Protein AF-A0A7S1A486-F1 (afdb_monomer_lite)

Foldseek 3Di:
DDDDDPDPDDWDQLQPPDDDDDPDDPDDPDPDDDDDDDDDDDDDPDPPPDDPVVQWAAQLPVVDVCPVVQWWWFFLVCLVVADPPGDAQVVDDPVRTDGGTNQEAETEIEADPPDLARSCRPCPVSVVVNVVQVVVCVVPVGPDTYTYGYPGNTAGHADRDPPDDGDDPSSVVSRVVVVVSVVVSSNRHHRD

Structure (mmCIF, N/CA/C/O backbone):
data_AF-A0A7S1A486-F1
#
_entry.id   AF-A0A7S1A486-F1
#
loop_
_atom_site.group_PDB
_atom_site.id
_atom_site.type_symbol
_atom_site.label_atom_id
_atom_site.label_alt_id
_atom_site.label_comp_id
_atom_site.label_asym_id
_atom_site.label_entity_id
_atom_site.label_seq_id
_atom_site.pdbx_PDB_ins_code
_atom_site.Cartn_x
_atom_site.Cartn_y
_atom_site.Cartn_z
_atom_site.occupancy
_atom_site.B_iso_or_equiv
_atom_site.auth_seq_id
_atom_site.auth_comp_id
_atom_site.auth_asym_id
_atom_site.auth_atom_id
_atom_site.pdbx_PDB_model_num
ATOM 1 N N . MET A 1 1 ? 23.528 -29.711 -11.096 1.00 39.75 1 MET A N 1
ATOM 2 C CA . MET A 1 1 ? 22.242 -29.412 -10.432 1.00 39.75 1 MET A CA 1
ATOM 3 C C . MET A 1 1 ? 22.546 -28.640 -9.157 1.00 39.75 1 MET A C 1
ATOM 5 O O . MET A 1 1 ? 23.130 -29.251 -8.270 1.00 39.75 1 MET A O 1
ATOM 9 N N . PRO A 1 2 ? 22.279 -27.326 -9.055 1.00 39.12 2 PRO A N 1
ATOM 10 C CA . PRO A 1 2 ? 22.471 -26.622 -7.796 1.00 39.12 2 PRO A CA 1
ATOM 11 C C . PRO A 1 2 ? 21.228 -26.781 -6.912 1.00 39.12 2 PRO A C 1
ATOM 13 O O . PRO A 1 2 ? 20.093 -26.764 -7.389 1.00 39.12 2 PRO A O 1
ATOM 16 N N . GLN A 1 3 ? 21.478 -27.008 -5.626 1.00 36.56 3 GLN A N 1
ATOM 17 C CA . GLN A 1 3 ? 20.487 -27.243 -4.582 1.00 36.56 3 GLN A CA 1
ATOM 18 C C . GLN A 1 3 ? 19.640 -25.986 -4.327 1.00 36.56 3 GLN A C 1
ATOM 20 O O . GLN A 1 3 ? 20.165 -24.874 -4.284 1.00 36.56 3 GLN A O 1
ATOM 25 N N . ARG A 1 4 ? 18.325 -26.172 -4.144 1.00 34.78 4 ARG A N 1
ATOM 26 C CA . ARG A 1 4 ? 17.390 -25.123 -3.713 1.00 34.78 4 ARG A CA 1
ATOM 27 C C . ARG A 1 4 ? 17.717 -24.714 -2.278 1.00 34.78 4 ARG A C 1
ATOM 29 O O . ARG A 1 4 ? 17.522 -25.502 -1.356 1.00 34.78 4 ARG A O 1
ATOM 36 N N . ALA A 1 5 ? 18.177 -23.482 -2.094 1.00 33.38 5 ALA A N 1
ATOM 37 C CA . ALA A 1 5 ? 18.205 -22.849 -0.787 1.00 33.38 5 ALA A CA 1
ATOM 38 C C . ALA A 1 5 ? 16.777 -22.393 -0.446 1.00 33.38 5 ALA A C 1
ATOM 40 O O . ALA A 1 5 ? 16.261 -21.450 -1.040 1.00 33.38 5 ALA A O 1
ATOM 41 N N . HIS A 1 6 ? 16.122 -23.092 0.479 1.00 40.19 6 HIS A N 1
ATOM 42 C CA . HIS A 1 6 ? 14.891 -22.614 1.104 1.00 40.19 6 HIS A CA 1
ATOM 43 C C . HIS A 1 6 ? 15.248 -21.512 2.108 1.00 40.19 6 HIS A C 1
ATOM 45 O O . HIS A 1 6 ? 15.473 -21.788 3.283 1.00 40.19 6 HIS A O 1
ATOM 51 N N . PHE A 1 7 ? 15.307 -20.266 1.643 1.00 33.97 7 PHE A N 1
ATOM 52 C CA . PHE A 1 7 ? 15.267 -19.102 2.524 1.00 33.97 7 PHE A CA 1
ATOM 53 C C . PHE A 1 7 ? 13.798 -18.740 2.756 1.00 33.97 7 PHE A C 1
ATOM 55 O O . PHE A 1 7 ? 13.162 -18.125 1.908 1.00 33.97 7 PHE A O 1
ATOM 62 N N . ARG A 1 8 ? 13.236 -19.178 3.888 1.00 37.75 8 ARG A N 1
ATOM 63 C CA . ARG A 1 8 ? 12.000 -18.599 4.428 1.00 37.75 8 ARG A CA 1
ATOM 64 C C . ARG A 1 8 ? 12.407 -17.404 5.284 1.00 37.75 8 ARG A C 1
ATOM 66 O O . ARG A 1 8 ? 12.727 -17.580 6.456 1.00 37.75 8 ARG A O 1
ATOM 73 N N . GLU A 1 9 ? 12.478 -16.220 4.686 1.00 37.19 9 GLU A N 1
ATOM 74 C CA . GLU A 1 9 ? 12.561 -14.982 5.465 1.00 37.19 9 GLU A CA 1
ATOM 75 C C . GLU A 1 9 ? 11.180 -14.647 6.062 1.00 37.19 9 GLU A C 1
ATOM 77 O O . GLU A 1 9 ? 10.157 -14.981 5.458 1.00 37.19 9 GLU A O 1
ATOM 82 N N . PRO A 1 10 ? 11.115 -14.036 7.258 1.00 36.91 10 PRO A N 1
ATOM 83 C CA . PRO A 1 10 ? 9.852 -13.658 7.880 1.00 36.91 10 PRO A CA 1
ATOM 84 C C . PRO A 1 10 ? 9.155 -12.541 7.092 1.00 36.91 10 PRO A C 1
ATOM 86 O O . PRO A 1 10 ? 9.730 -11.481 6.844 1.00 36.91 10 PRO A O 1
ATOM 89 N N . VAL A 1 11 ? 7.886 -12.767 6.746 1.00 40.69 11 VAL A N 1
ATOM 90 C CA . VAL A 1 11 ? 6.945 -11.693 6.414 1.00 40.69 11 VAL A CA 1
ATOM 91 C C . VAL A 1 11 ? 6.711 -10.912 7.703 1.00 40.69 11 VAL A C 1
ATOM 93 O O . VAL A 1 11 ? 6.085 -11.416 8.637 1.00 40.69 11 VAL A O 1
ATOM 96 N N . TRP A 1 12 ? 7.241 -9.694 7.781 1.00 43.19 12 TRP A N 1
ATOM 97 C CA . TRP A 1 12 ? 6.945 -8.799 8.891 1.00 43.19 12 TRP A CA 1
ATOM 98 C C . TRP A 1 12 ? 5.637 -8.086 8.569 1.00 43.19 12 TRP A C 1
ATOM 100 O O . TRP A 1 12 ? 5.607 -7.062 7.881 1.00 43.19 12 TRP A O 1
ATOM 110 N N . ILE A 1 13 ? 4.539 -8.618 9.099 1.00 52.59 13 ILE A N 1
ATOM 111 C CA . ILE A 1 13 ? 3.450 -7.730 9.484 1.00 52.59 13 ILE A CA 1
ATOM 112 C C . ILE A 1 13 ? 4.018 -6.923 10.635 1.00 52.59 13 ILE A C 1
ATOM 114 O O . ILE A 1 13 ? 4.357 -7.473 11.686 1.00 52.59 13 ILE A O 1
ATOM 118 N N . VAL A 1 14 ? 4.242 -5.635 10.392 1.00 45.38 14 VAL A N 1
ATOM 119 C CA . VAL A 1 14 ? 4.696 -4.761 11.463 1.00 45.38 14 VAL A CA 1
ATOM 120 C C . VAL A 1 14 ? 3.517 -4.630 12.411 1.00 45.38 14 VAL A C 1
ATOM 122 O O . VAL A 1 14 ? 2.567 -3.907 12.141 1.00 45.38 14 VAL A O 1
ATOM 125 N N . ILE A 1 15 ? 3.589 -5.383 13.502 1.00 35.53 15 ILE A N 1
ATOM 126 C CA . ILE A 1 15 ? 2.795 -5.185 14.703 1.00 35.53 15 ILE A CA 1
ATOM 127 C C . ILE A 1 15 ? 3.559 -4.111 15.477 1.00 35.53 15 ILE A C 1
ATOM 129 O O . ILE A 1 15 ? 4.616 -4.425 16.039 1.00 35.53 15 ILE A O 1
ATOM 133 N N . PRO A 1 16 ? 3.135 -2.834 15.485 1.00 32.75 16 PRO A N 1
ATOM 134 C CA . PRO A 1 16 ? 3.759 -1.867 16.366 1.00 32.75 16 PRO A CA 1
ATOM 135 C C . PRO A 1 16 ? 3.560 -2.343 17.810 1.00 32.75 16 PRO A C 1
ATOM 137 O O . PRO A 1 16 ? 2.474 -2.290 18.380 1.00 32.75 16 PRO A O 1
ATOM 140 N N . SER A 1 17 ? 4.638 -2.854 18.402 1.00 27.33 17 SER A N 1
ATOM 141 C CA . SER A 1 17 ? 4.720 -3.159 19.823 1.00 27.33 17 SER A CA 1
ATOM 142 C C . SER A 1 17 ? 4.632 -1.852 20.603 1.00 27.33 17 SER A C 1
ATOM 144 O O . SER A 1 17 ? 5.651 -1.192 20.790 1.00 27.33 17 SER A O 1
ATOM 146 N N . CYS A 1 18 ? 3.438 -1.493 21.078 1.00 27.97 18 CYS A N 1
ATOM 147 C CA . CYS A 1 18 ? 3.275 -0.795 22.355 1.00 27.97 18 CYS A CA 1
ATOM 148 C C . CYS A 1 18 ? 1.808 -0.746 22.802 1.00 27.97 18 CYS A C 1
ATOM 150 O O . CYS A 1 18 ? 1.138 0.273 22.681 1.00 27.97 18 CYS A O 1
ATOM 152 N N . ALA A 1 19 ? 1.326 -1.835 23.395 1.00 34.62 19 ALA A N 1
ATOM 153 C CA . ALA A 1 19 ? 0.282 -1.770 24.413 1.00 34.62 19 ALA A CA 1
ATOM 154 C C . ALA A 1 19 ? 0.289 -3.070 25.217 1.00 34.62 19 ALA A C 1
ATOM 156 O O . ALA A 1 19 ? -0.409 -4.011 24.872 1.00 34.62 19 ALA A O 1
ATOM 157 N N . MET A 1 20 ? 1.093 -3.129 26.280 1.00 33.06 20 MET A N 1
ATOM 158 C CA . MET A 1 20 ? 0.680 -3.746 27.546 1.00 33.06 20 MET A CA 1
ATOM 159 C C . MET A 1 20 ? 1.753 -3.515 28.613 1.00 33.06 20 MET A C 1
ATOM 161 O O . MET A 1 20 ? 2.832 -4.097 28.564 1.00 33.06 20 MET A O 1
ATOM 165 N N . GLY A 1 21 ? 1.421 -2.675 29.599 1.00 33.09 21 GLY A N 1
ATOM 166 C CA . GLY A 1 21 ? 2.125 -2.635 30.882 1.00 33.09 21 GLY A CA 1
ATOM 167 C C . GLY A 1 21 ? 2.881 -1.349 31.210 1.00 33.09 21 GLY A C 1
ATOM 168 O O . GLY A 1 21 ? 4.054 -1.416 31.555 1.00 33.09 21 GLY A O 1
ATOM 169 N N . CYS A 1 22 ? 2.223 -0.188 31.197 1.00 27.39 22 CYS A N 1
ATOM 170 C CA . CYS A 1 22 ? 2.668 0.917 32.051 1.00 27.39 22 CYS A CA 1
ATOM 171 C C . CYS A 1 22 ? 1.467 1.544 32.765 1.00 27.39 22 CYS A C 1
ATOM 173 O O . CYS A 1 22 ? 0.854 2.497 32.297 1.00 27.39 22 CYS A O 1
ATOM 175 N N . THR A 1 23 ? 1.117 0.976 33.917 1.00 35.25 23 THR A N 1
ATOM 176 C CA . THR A 1 23 ? 0.090 1.484 34.839 1.00 35.25 23 THR A CA 1
ATOM 177 C C . THR A 1 23 ? 0.658 2.569 35.768 1.00 35.25 23 THR A C 1
ATOM 179 O O . THR A 1 23 ? 0.330 2.612 36.950 1.00 35.25 23 THR A O 1
ATOM 182 N N . LEU A 1 24 ? 1.550 3.429 35.261 1.00 37.62 24 LEU A N 1
ATOM 183 C CA . LEU A 1 24 ? 2.204 4.497 36.025 1.00 37.62 24 LEU A CA 1
ATOM 184 C C . LEU A 1 24 ? 2.468 5.732 35.146 1.00 37.62 24 LEU A C 1
ATOM 186 O O . LEU A 1 24 ? 3.607 6.046 34.827 1.00 37.62 24 LEU A O 1
ATOM 190 N N . CYS A 1 25 ? 1.414 6.443 34.752 1.00 27.47 25 CYS A N 1
ATOM 191 C CA . CYS A 1 25 ? 1.382 7.912 34.770 1.00 27.47 25 CYS A CA 1
ATOM 192 C C . CYS A 1 25 ? -0.038 8.381 34.434 1.00 27.47 25 CYS A C 1
ATOM 194 O O . CYS A 1 25 ? -0.504 8.308 33.302 1.00 27.47 25 CYS A O 1
ATOM 196 N N . GLY A 1 26 ? -0.759 8.847 35.451 1.00 37.09 26 GLY A N 1
ATOM 197 C CA . GLY A 1 26 ? -1.877 9.747 35.224 1.00 37.09 26 GLY A CA 1
ATOM 198 C C . GLY A 1 26 ? -1.303 11.127 34.947 1.00 37.09 26 GLY A C 1
ATOM 199 O O . GLY A 1 26 ? -0.992 11.842 35.892 1.00 37.09 26 GLY A O 1
ATOM 200 N N . THR A 1 27 ? -1.133 11.480 33.678 1.00 33.19 27 THR A N 1
ATOM 201 C CA . THR A 1 27 ? -0.874 12.861 33.264 1.00 33.19 27 THR A CA 1
ATOM 202 C C . THR A 1 27 ? -1.515 13.101 31.908 1.00 33.19 27 THR A C 1
ATOM 204 O O . THR A 1 27 ? -1.192 12.435 30.928 1.00 33.19 27 THR A O 1
ATOM 207 N N . GLU A 1 28 ? -2.442 14.055 31.869 1.00 33.22 28 GLU A N 1
ATOM 208 C CA . GLU A 1 28 ? -2.919 14.687 30.644 1.00 33.22 28 GLU A CA 1
ATOM 209 C C . GLU A 1 28 ? -1.711 15.295 29.921 1.00 33.22 28 GLU A C 1
ATOM 211 O O . GLU A 1 28 ? -0.956 16.075 30.502 1.00 33.22 28 GLU A O 1
ATOM 216 N N . HIS A 1 29 ? -1.478 14.907 28.668 1.00 31.89 29 HIS A N 1
ATOM 217 C CA . HIS A 1 29 ? -0.436 15.529 27.856 1.00 31.89 29 HIS A CA 1
ATOM 218 C C . HIS A 1 29 ? -0.990 16.824 27.258 1.00 31.89 29 HIS A C 1
ATOM 220 O O . HIS A 1 29 ? -1.408 16.863 26.101 1.00 31.89 29 HIS A O 1
ATOM 226 N N . ASP A 1 30 ? -0.975 17.889 28.058 1.00 29.30 30 ASP A N 1
ATOM 227 C CA . ASP A 1 30 ? -0.901 19.241 27.521 1.00 29.30 30 ASP A CA 1
ATOM 228 C C . ASP A 1 30 ? 0.461 19.399 26.838 1.00 29.30 30 ASP A C 1
ATOM 230 O O . ASP A 1 30 ? 1.523 19.191 27.432 1.00 29.30 30 ASP A O 1
ATOM 234 N N . LEU A 1 31 ? 0.433 19.742 25.553 1.00 30.91 31 LEU A N 1
ATOM 235 C CA . LEU A 1 31 ? 1.629 20.020 24.774 1.00 30.91 31 LEU A CA 1
ATOM 236 C C . LEU A 1 31 ? 2.190 21.374 25.230 1.00 30.91 31 LEU A C 1
ATOM 238 O O . LEU A 1 31 ? 1.835 22.427 24.701 1.00 30.91 31 LEU A O 1
ATOM 242 N N . VAL A 1 32 ? 3.038 21.354 26.257 1.00 28.70 32 VAL A N 1
ATOM 243 C CA . VAL A 1 32 ? 3.750 22.543 26.731 1.00 28.70 32 VAL A CA 1
ATOM 244 C C . VAL A 1 32 ? 4.912 22.813 25.779 1.00 28.70 32 VAL A C 1
ATOM 246 O O . VAL A 1 32 ? 5.946 22.148 25.822 1.00 28.70 32 VAL A O 1
ATOM 249 N N . VAL A 1 33 ? 4.742 23.805 24.907 1.00 35.12 33 VAL A N 1
ATOM 250 C CA . VAL A 1 33 ? 5.866 24.421 24.197 1.00 35.12 33 VAL A CA 1
ATOM 251 C C . VAL A 1 33 ? 6.639 25.245 25.222 1.00 35.12 33 VAL A C 1
ATOM 253 O O . VAL A 1 33 ? 6.148 26.264 25.707 1.00 35.12 33 VAL A O 1
ATOM 256 N N . VAL A 1 34 ? 7.828 24.774 25.593 1.00 27.42 34 VAL A N 1
ATOM 257 C CA . VAL A 1 34 ? 8.756 25.529 26.437 1.00 27.42 34 VAL A CA 1
ATOM 258 C C . VAL A 1 34 ? 9.614 26.381 25.511 1.00 27.42 34 VAL A C 1
ATOM 260 O O . VAL A 1 34 ? 10.492 25.852 24.834 1.00 27.42 34 VAL A O 1
ATOM 263 N N . ASP A 1 35 ? 9.348 27.685 25.473 1.00 32.09 35 ASP A N 1
ATOM 264 C CA . ASP A 1 35 ? 10.253 28.655 24.856 1.00 32.09 35 ASP A CA 1
ATOM 265 C C . ASP A 1 35 ? 11.151 29.287 25.930 1.00 32.09 35 ASP A C 1
ATOM 267 O O . ASP A 1 35 ? 10.712 29.620 27.035 1.00 32.09 35 ASP A O 1
ATOM 271 N N . VAL A 1 36 ? 12.436 29.402 25.605 1.00 36.06 36 VAL A N 1
ATOM 272 C CA . VAL A 1 36 ? 13.504 29.965 26.448 1.00 36.06 36 VAL A CA 1
ATOM 273 C C . VAL A 1 36 ? 13.387 31.506 26.428 1.00 36.06 36 VAL A C 1
ATOM 275 O O . VAL A 1 36 ? 12.979 32.073 25.417 1.00 36.06 36 VAL A O 1
ATOM 278 N N . PRO A 1 37 ? 13.656 32.218 27.541 1.00 36.69 37 PRO A N 1
ATOM 279 C CA . PRO A 1 37 ? 12.880 33.390 27.931 1.00 36.69 37 PRO A CA 1
ATOM 280 C C . PRO A 1 37 ? 13.299 34.671 27.211 1.00 36.69 37 PRO A C 1
ATOM 282 O O . PRO A 1 37 ? 14.470 35.048 27.187 1.00 36.69 37 PRO A O 1
ATOM 285 N N . GLY A 1 38 ? 12.298 35.403 26.732 1.00 37.66 38 GLY A N 1
ATOM 286 C CA . GLY A 1 38 ? 12.460 36.746 26.205 1.00 37.66 38 GLY A CA 1
ATOM 287 C C . GLY A 1 38 ? 11.111 37.396 25.945 1.00 37.66 38 GLY A C 1
ATOM 288 O O . GLY A 1 38 ? 10.574 37.289 24.852 1.00 37.66 38 GLY A O 1
ATOM 289 N N . ASP A 1 39 ? 10.640 38.129 26.949 1.00 38.06 39 ASP A N 1
ATOM 290 C CA . ASP A 1 39 ? 9.602 39.159 26.870 1.00 38.06 39 ASP A CA 1
ATOM 291 C C . ASP A 1 39 ? 8.149 38.753 27.205 1.00 38.06 39 ASP A C 1
ATOM 293 O O . ASP A 1 39 ? 7.593 37.741 26.785 1.00 38.06 39 ASP A O 1
ATOM 297 N N . THR A 1 40 ? 7.540 39.579 28.053 1.00 47.34 40 THR A N 1
ATOM 298 C CA . THR A 1 40 ? 6.363 39.260 28.871 1.00 47.34 40 THR A CA 1
ATOM 299 C C . THR A 1 40 ? 5.103 39.763 28.178 1.00 47.34 40 THR A C 1
ATOM 301 O O . THR A 1 40 ? 4.762 40.936 28.318 1.00 47.34 40 THR A O 1
ATOM 304 N N . LYS A 1 41 ? 4.373 38.909 27.447 1.00 42.12 41 LYS A N 1
ATOM 305 C CA . LYS A 1 41 ? 3.012 39.233 26.974 1.00 42.12 41 LYS A CA 1
ATOM 306 C C . LYS A 1 41 ? 2.088 38.021 27.062 1.00 42.12 41 LYS A C 1
ATOM 308 O O . LYS A 1 41 ? 2.377 36.967 26.518 1.00 42.12 41 LYS A O 1
ATOM 313 N N . HIS A 1 42 ? 0.972 38.214 27.767 1.00 39.22 42 HIS A N 1
ATOM 314 C CA . HIS A 1 42 ? -0.117 37.264 27.997 1.00 39.22 42 HIS A CA 1
ATOM 315 C C . HIS A 1 42 ? -0.428 36.366 26.788 1.00 39.22 42 HIS A C 1
ATOM 317 O O . HIS A 1 42 ? -0.964 36.825 25.777 1.00 39.22 42 HIS A O 1
ATOM 323 N N . THR A 1 43 ? -0.163 35.067 26.929 1.00 37.12 43 THR A N 1
ATOM 324 C CA . THR A 1 43 ? -0.492 34.061 25.917 1.00 37.12 43 THR A CA 1
ATOM 325 C C . THR A 1 43 ? -1.978 33.726 25.989 1.00 37.12 43 THR A C 1
ATOM 327 O O . THR A 1 43 ? -2.459 33.085 26.923 1.00 37.12 43 THR A O 1
ATOM 330 N N . ARG A 1 44 ? -2.731 34.167 24.981 1.00 40.62 44 ARG A N 1
ATOM 331 C CA . ARG A 1 44 ? -4.110 33.735 24.750 1.00 40.62 44 ARG A CA 1
ATOM 332 C C . ARG A 1 44 ? -4.075 32.304 24.211 1.00 40.62 44 ARG A C 1
ATOM 334 O O . ARG A 1 44 ? -3.736 32.097 23.046 1.00 40.62 44 ARG A O 1
ATOM 341 N N . VAL A 1 45 ? -4.435 31.331 25.050 1.00 43.59 45 VAL A N 1
ATOM 342 C CA . VAL A 1 45 ? -4.641 29.933 24.642 1.00 43.59 45 VAL A CA 1
ATOM 343 C C . VAL A 1 45 ? -5.757 29.910 23.602 1.00 43.59 45 VAL A C 1
ATOM 345 O O . VAL A 1 45 ? -6.939 30.059 23.910 1.00 43.59 45 VAL A O 1
ATOM 348 N N . SER A 1 46 ? -5.365 29.803 22.339 1.00 42.09 46 SER A N 1
ATOM 349 C CA . SER A 1 46 ? -6.294 29.707 21.224 1.00 42.09 46 SER A CA 1
ATOM 350 C C . SER A 1 46 ? -6.543 28.224 20.991 1.00 42.09 46 SER A C 1
ATOM 352 O O . SER A 1 46 ? -5.647 27.516 20.539 1.00 42.09 46 SER A O 1
ATOM 354 N N . ARG A 1 47 ? -7.742 27.739 21.340 1.00 41.78 47 ARG A N 1
ATOM 355 C CA . ARG A 1 47 ? -8.208 26.400 20.949 1.00 41.78 47 ARG A CA 1
ATOM 356 C C . ARG A 1 47 ? -8.090 26.297 19.429 1.00 41.78 47 ARG A C 1
ATOM 358 O O . ARG A 1 47 ? -8.830 26.971 18.714 1.00 41.78 47 ARG A O 1
ATOM 365 N N . ILE A 1 48 ? -7.166 25.471 18.948 1.00 46.62 48 ILE A N 1
ATOM 366 C CA . ILE A 1 48 ? -7.123 25.083 17.541 1.00 46.62 48 ILE A CA 1
ATOM 367 C C . ILE A 1 48 ? -8.358 24.214 17.318 1.00 46.62 48 ILE A C 1
ATOM 369 O O . ILE A 1 48 ? -8.421 23.065 17.748 1.00 46.62 48 ILE A O 1
ATOM 373 N N . VAL A 1 49 ? -9.383 24.801 16.707 1.00 41.06 49 VAL A N 1
ATOM 374 C CA . VAL A 1 49 ? -10.532 24.057 16.200 1.00 41.06 49 VAL A CA 1
ATOM 375 C C . VAL A 1 49 ? -10.028 23.316 14.965 1.00 41.06 49 VAL A C 1
ATOM 377 O O . VAL A 1 49 ? -9.923 23.905 13.890 1.00 41.06 49 VAL A O 1
ATOM 380 N N . LEU A 1 50 ? -9.638 22.049 15.137 1.00 45.19 50 LEU A N 1
ATOM 381 C CA . LEU A 1 50 ? -9.336 21.156 14.017 1.00 45.19 50 LEU A CA 1
ATOM 382 C C . LEU A 1 50 ? -10.577 21.116 13.119 1.00 45.19 50 LEU A C 1
ATOM 384 O O . LEU A 1 50 ? -11.698 20.935 13.603 1.00 45.19 50 LEU A O 1
ATOM 388 N N . SER A 1 51 ? -10.393 21.367 11.823 1.00 46.50 51 SER A N 1
ATOM 389 C CA . SER A 1 51 ? -11.512 21.391 10.882 1.00 46.50 51 SER A CA 1
ATOM 390 C C . SER A 1 51 ? -12.204 20.022 10.849 1.00 46.50 51 SER A C 1
ATOM 392 O O . SER A 1 51 ? -11.553 18.982 10.956 1.00 46.50 51 SER A O 1
ATOM 394 N N . SER A 1 52 ? -13.523 20.007 10.665 1.00 49.81 52 SER A N 1
ATOM 395 C CA . SER A 1 52 ? -14.369 18.802 10.673 1.00 49.81 52 SER A CA 1
ATOM 396 C C . SER A 1 52 ? -13.993 17.724 9.643 1.00 49.81 52 SER A C 1
ATOM 398 O O . SER A 1 52 ? -14.524 16.621 9.697 1.00 49.81 52 SER A O 1
ATOM 400 N N . GLN A 1 53 ? -13.087 18.005 8.701 1.00 49.34 53 GLN A N 1
ATOM 401 C CA . GLN A 1 53 ? -12.591 17.014 7.742 1.00 49.34 53 GLN A CA 1
ATOM 402 C C . GLN A 1 53 ? -11.473 16.126 8.310 1.00 49.34 53 GLN A C 1
ATOM 404 O O . GLN A 1 53 ? -11.312 14.993 7.857 1.00 49.34 53 GLN A O 1
ATOM 409 N N . GLU A 1 54 ? -10.724 16.588 9.315 1.00 53.88 54 GLU A N 1
ATOM 410 C CA . GLU A 1 54 ? -9.602 15.825 9.883 1.00 53.88 54 GLU A CA 1
ATOM 411 C C . GLU A 1 54 ? -10.051 14.681 10.800 1.00 53.88 54 GLU A C 1
ATOM 413 O O . GLU A 1 54 ? -9.308 13.723 11.004 1.00 53.88 54 GLU A O 1
ATOM 418 N N . THR A 1 55 ? -11.278 14.739 11.323 1.00 60.16 55 THR A N 1
ATOM 419 C CA . THR A 1 55 ? -11.823 13.725 12.239 1.00 60.16 55 THR A CA 1
ATOM 420 C C . THR A 1 55 ? -12.255 12.437 11.537 1.00 60.16 55 THR A C 1
ATOM 422 O O . THR A 1 55 ? -12.511 11.444 12.208 1.00 60.16 55 THR A O 1
ATOM 425 N N . HIS A 1 56 ? -12.336 12.430 10.202 1.00 86.56 56 HIS A N 1
ATOM 426 C CA . HIS A 1 56 ? -12.806 11.277 9.424 1.00 86.56 56 HIS A CA 1
ATOM 427 C C . HIS A 1 56 ? -11.691 10.494 8.721 1.00 86.56 56 HIS A C 1
ATOM 429 O O . HIS A 1 56 ? -11.972 9.463 8.111 1.00 86.56 56 HIS A O 1
ATOM 435 N N . GLN A 1 57 ? -10.443 10.964 8.781 1.00 92.50 57 GLN A N 1
ATOM 436 C CA . GLN A 1 57 ? -9.304 10.291 8.155 1.00 92.50 57 GLN A CA 1
ATOM 437 C C . GLN A 1 57 ? -8.566 9.398 9.148 1.00 92.50 57 GLN A C 1
ATOM 439 O O . GLN A 1 57 ? -8.374 9.768 10.308 1.00 92.50 57 GLN A O 1
ATOM 444 N N . HIS A 1 58 ? -8.083 8.259 8.659 1.00 94.69 58 HIS A N 1
ATOM 445 C CA . HIS A 1 58 ? -7.206 7.393 9.438 1.00 94.69 58 HIS A CA 1
ATOM 446 C C . HIS A 1 58 ? -5.887 8.114 9.797 1.00 94.69 58 HIS A C 1
ATOM 448 O O . HIS A 1 58 ? -5.372 8.867 8.956 1.00 94.69 58 HIS A O 1
ATOM 454 N N . PRO A 1 59 ? -5.284 7.875 10.982 1.00 94.62 59 PRO A N 1
ATOM 455 C CA . PRO A 1 59 ? -3.998 8.461 11.374 1.00 94.62 59 PRO A CA 1
ATOM 456 C C . PRO A 1 59 ? -2.896 8.354 10.311 1.00 94.62 59 PRO A C 1
ATOM 458 O O . PRO A 1 59 ? -2.189 9.330 10.063 1.00 94.62 59 PRO A O 1
ATOM 461 N N . VAL A 1 60 ? -2.808 7.215 9.614 1.00 94.44 60 VAL A N 1
ATOM 462 C CA . VAL A 1 60 ? -1.862 6.992 8.500 1.00 94.44 60 VAL A CA 1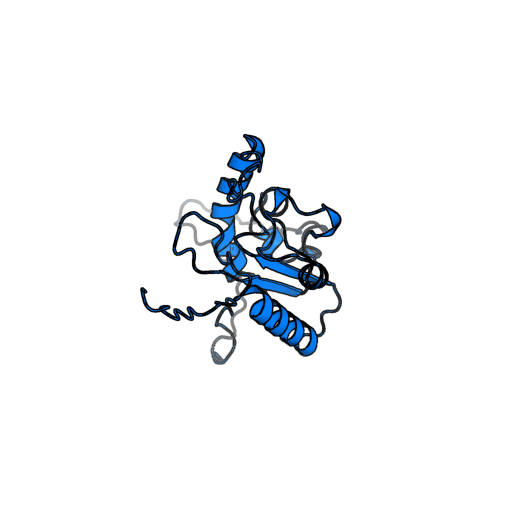
ATOM 463 C C . VAL A 1 60 ? -1.990 8.059 7.404 1.00 94.44 60 VAL A C 1
ATOM 465 O O . VAL A 1 60 ? -0.979 8.588 6.945 1.00 94.44 60 VAL A O 1
ATOM 468 N N . ALA A 1 61 ? -3.213 8.420 7.003 1.00 94.31 61 ALA A N 1
ATOM 469 C CA . ALA A 1 61 ? -3.429 9.418 5.954 1.00 94.31 61 ALA A CA 1
ATOM 470 C C . ALA A 1 61 ? -3.165 10.850 6.428 1.00 94.31 61 ALA A C 1
ATOM 472 O O . ALA A 1 61 ? -2.696 11.679 5.651 1.00 94.31 61 ALA A O 1
ATOM 473 N N . ARG A 1 62 ? -3.414 11.131 7.709 1.00 92.56 62 ARG A N 1
ATOM 474 C CA . ARG A 1 62 ? -3.156 12.444 8.323 1.00 92.56 62 ARG A CA 1
ATOM 475 C C . ARG A 1 62 ? -1.670 12.713 8.536 1.00 92.56 62 ARG A C 1
ATOM 477 O O . ARG A 1 62 ? -1.258 13.862 8.658 1.00 92.56 62 ARG A O 1
ATOM 484 N N . ALA A 1 63 ? -0.863 11.656 8.583 1.00 87.31 63 ALA A N 1
ATOM 485 C CA . ALA A 1 63 ? 0.554 11.738 8.893 1.00 87.31 63 ALA A CA 1
ATOM 486 C C . ALA A 1 63 ? 1.368 12.503 7.844 1.00 87.31 63 ALA A C 1
ATOM 488 O O . ALA A 1 63 ? 2.453 12.980 8.167 1.00 87.31 63 ALA A O 1
ATOM 489 N N . SER A 1 64 ? 0.902 12.606 6.599 1.00 88.88 64 SER A N 1
ATOM 490 C CA . SER A 1 64 ? 1.589 13.364 5.553 1.00 88.88 64 SER A CA 1
ATOM 491 C C . SER A 1 64 ? 0.589 13.986 4.578 1.00 88.88 64 SER A C 1
ATOM 493 O O . SER A 1 64 ? -0.292 13.277 4.091 1.00 88.88 64 SER A O 1
ATOM 495 N N . PRO A 1 65 ? 0.753 15.268 4.198 1.00 90.06 65 PRO A N 1
ATOM 496 C CA . PRO A 1 65 ? -0.114 15.900 3.204 1.00 90.06 65 PRO A CA 1
ATOM 497 C C . PRO A 1 65 ? -0.026 15.225 1.826 1.00 90.06 65 PRO A C 1
ATOM 499 O O . PRO A 1 65 ? -0.980 15.279 1.054 1.00 90.06 65 PRO A O 1
ATOM 502 N N . THR A 1 66 ? 1.089 14.554 1.519 1.00 92.44 66 THR A N 1
ATOM 503 C CA . THR A 1 66 ? 1.302 13.841 0.249 1.00 92.44 66 THR A CA 1
ATOM 504 C C . THR A 1 66 ? 0.913 12.364 0.316 1.00 92.44 66 THR A C 1
ATOM 506 O O . THR A 1 66 ? 1.113 11.634 -0.655 1.00 92.44 66 THR A O 1
ATOM 509 N N . PHE A 1 67 ? 0.351 11.885 1.434 1.00 94.19 67 PHE A N 1
ATOM 510 C CA . PHE A 1 67 ? 0.061 10.461 1.610 1.00 94.19 67 PHE A CA 1
ATOM 511 C C . PHE A 1 67 ? -0.884 9.933 0.523 1.00 94.19 67 PHE A C 1
ATOM 513 O O . PHE A 1 67 ? -0.520 9.039 -0.232 1.00 94.19 67 PHE A O 1
ATOM 520 N N . ASN A 1 68 ? -2.068 10.537 0.376 1.00 92.25 68 ASN A N 1
ATOM 521 C CA . ASN A 1 68 ? -3.098 10.052 -0.554 1.00 92.25 68 ASN A CA 1
ATOM 522 C C . ASN A 1 68 ? -2.692 10.172 -2.037 1.00 92.25 68 ASN A C 1
ATOM 524 O O . ASN A 1 68 ? -3.230 9.471 -2.906 1.00 92.25 68 ASN A O 1
ATOM 528 N N . THR A 1 69 ? -1.747 11.061 -2.355 1.00 92.44 69 THR A N 1
ATOM 529 C CA . THR A 1 69 ? -1.207 11.198 -3.712 1.00 92.44 69 THR A CA 1
ATOM 530 C C . THR A 1 69 ? -0.128 10.160 -3.994 1.00 92.44 69 THR A C 1
ATOM 532 O O . THR A 1 69 ? -0.084 9.647 -5.111 1.00 92.44 69 THR A O 1
ATOM 535 N N . SER A 1 70 ? 0.675 9.806 -2.989 1.00 94.44 70 SER A N 1
ATOM 536 C CA . SER A 1 70 ? 1.923 9.051 -3.165 1.00 94.44 70 SER A CA 1
ATOM 537 C C . SER A 1 70 ? 1.825 7.575 -2.801 1.00 94.44 70 SER A C 1
ATOM 539 O O . SER A 1 70 ? 2.489 6.745 -3.412 1.00 94.44 70 SER A O 1
ATOM 541 N N . VAL A 1 71 ? 0.988 7.248 -1.820 1.00 96.62 71 VAL A N 1
ATOM 542 C CA . VAL A 1 71 ? 0.771 5.897 -1.308 1.00 96.62 71 VAL A CA 1
ATOM 543 C C . VAL A 1 71 ? -0.654 5.465 -1.634 1.00 96.62 71 VAL A C 1
ATOM 545 O O . VAL A 1 71 ? -1.604 6.237 -1.492 1.00 96.62 71 VAL A O 1
ATOM 548 N N . LYS A 1 72 ? -0.811 4.221 -2.086 1.00 97.50 72 LYS A N 1
ATOM 549 C CA . LYS A 1 72 ? -2.110 3.623 -2.402 1.00 97.50 72 LYS A CA 1
ATOM 550 C C . LYS A 1 72 ? -2.366 2.428 -1.500 1.00 97.50 72 LYS A C 1
ATOM 552 O O . LYS A 1 72 ? -1.694 1.410 -1.619 1.00 97.50 72 LYS A O 1
ATOM 557 N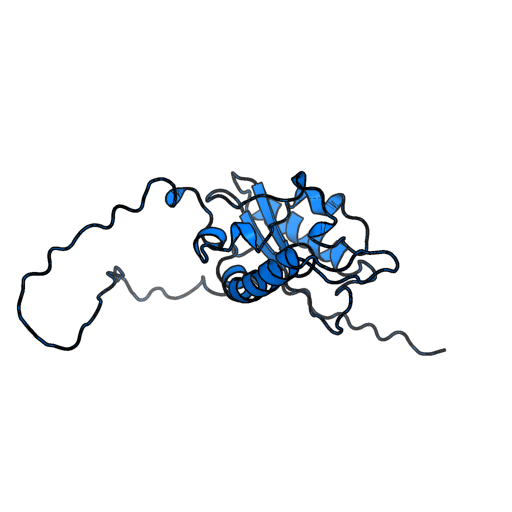 N . LEU A 1 73 ? -3.334 2.541 -0.598 1.00 97.69 73 LEU A N 1
ATOM 558 C CA . LEU A 1 73 ? -3.735 1.397 0.215 1.00 97.69 73 LEU A CA 1
ATOM 559 C C . LEU A 1 73 ? -4.664 0.495 -0.592 1.00 97.69 73 LEU A C 1
ATOM 561 O O . LEU A 1 73 ? -5.628 0.975 -1.195 1.00 97.69 73 LEU A O 1
ATOM 565 N N . VAL A 1 74 ? -4.330 -0.791 -0.623 1.00 97.75 74 VAL A N 1
ATOM 566 C CA . VAL A 1 74 ? -5.036 -1.830 -1.376 1.00 97.75 74 VAL A CA 1
ATOM 567 C C . VAL A 1 74 ? -6.170 -2.370 -0.518 1.00 97.75 74 VAL A C 1
ATOM 569 O O . VAL A 1 74 ? -5.958 -2.681 0.648 1.00 97.75 74 VAL A O 1
ATOM 572 N N . LEU A 1 75 ? -7.375 -2.491 -1.066 1.00 97.75 75 LEU A N 1
ATOM 573 C CA . LEU A 1 75 ? -8.486 -3.147 -0.374 1.00 97.75 75 LEU A CA 1
ATOM 574 C C . LEU A 1 75 ? -8.145 -4.619 -0.113 1.00 97.75 75 LEU A C 1
ATOM 576 O O . LEU A 1 75 ? -7.710 -5.313 -1.031 1.00 97.75 75 LEU A O 1
ATOM 580 N N . ALA A 1 76 ? -8.392 -5.103 1.107 1.00 95.38 76 ALA A N 1
ATOM 581 C CA . ALA A 1 76 ? -8.127 -6.496 1.477 1.00 95.38 76 ALA A CA 1
ATOM 582 C C . ALA A 1 76 ? -8.810 -7.489 0.517 1.00 95.38 76 ALA A C 1
ATOM 584 O O . ALA A 1 76 ? -8.162 -8.403 0.017 1.00 95.38 76 ALA A O 1
ATOM 585 N N . ASP A 1 77 ? -10.064 -7.225 0.139 1.00 95.00 77 ASP A N 1
ATOM 586 C CA . ASP A 1 77 ? -10.831 -8.055 -0.805 1.00 95.00 77 ASP A CA 1
ATOM 587 C C . ASP A 1 77 ? -10.187 -8.151 -2.199 1.00 95.00 77 ASP A C 1
ATOM 589 O O . ASP A 1 77 ? -10.449 -9.080 -2.960 1.00 95.00 77 ASP A O 1
ATOM 593 N N . THR A 1 78 ? -9.336 -7.188 -2.573 1.00 96.31 78 THR A N 1
ATOM 594 C CA . THR A 1 78 ? -8.642 -7.234 -3.866 1.00 96.31 78 THR A CA 1
ATOM 595 C C . THR A 1 78 ? -7.558 -8.311 -3.884 1.00 96.31 78 THR A C 1
ATOM 597 O O . THR A 1 78 ? -7.277 -8.853 -4.953 1.00 96.31 78 THR A O 1
ATOM 600 N N . LEU A 1 79 ? -6.976 -8.667 -2.734 1.00 93.44 79 LEU A N 1
ATOM 601 C CA . LEU A 1 79 ? -5.855 -9.610 -2.643 1.00 93.44 79 LEU A CA 1
ATOM 602 C C . LEU A 1 79 ? -6.193 -10.979 -3.229 1.00 93.44 79 LEU A C 1
ATOM 604 O O . LEU A 1 79 ? -5.366 -11.577 -3.918 1.00 93.44 79 LEU A O 1
ATOM 608 N N . ASP A 1 80 ? -7.418 -11.450 -3.015 1.00 92.94 80 ASP A N 1
ATOM 609 C CA . ASP A 1 80 ? -7.890 -12.740 -3.522 1.00 92.94 80 ASP A CA 1
ATOM 610 C C . ASP A 1 80 ? -7.971 -12.787 -5.049 1.00 92.94 80 ASP A C 1
ATOM 612 O O . ASP A 1 80 ? -7.893 -13.859 -5.646 1.00 92.94 80 ASP A O 1
ATOM 616 N N . THR A 1 81 ? -8.062 -11.622 -5.689 1.00 94.12 81 THR A N 1
ATOM 617 C CA . THR A 1 81 ? -8.145 -11.486 -7.149 1.00 94.12 81 THR A CA 1
ATOM 618 C C . THR A 1 81 ? -6.792 -11.235 -7.815 1.00 94.12 81 THR A C 1
ATOM 620 O O . THR A 1 81 ? -6.703 -11.262 -9.044 1.00 94.12 81 THR A O 1
ATOM 623 N N . LEU A 1 82 ? -5.734 -10.988 -7.034 1.00 93.56 82 LEU A N 1
ATOM 624 C CA . LEU A 1 82 ? -4.406 -10.721 -7.577 1.00 93.56 82 LEU A CA 1
ATOM 625 C C . LEU A 1 82 ? -3.780 -11.996 -8.137 1.00 93.56 82 LEU A C 1
ATOM 627 O O . LEU A 1 82 ? -3.734 -13.032 -7.474 1.00 93.56 82 LEU A O 1
ATOM 631 N N . THR A 1 83 ? -3.256 -11.886 -9.354 1.00 92.75 83 THR A N 1
ATOM 632 C CA . THR A 1 83 ? -2.421 -12.913 -9.978 1.00 92.75 83 THR A CA 1
ATOM 633 C C . THR A 1 83 ? -0.990 -12.801 -9.480 1.00 92.75 83 THR A C 1
ATOM 635 O O . THR A 1 83 ? -0.487 -11.684 -9.354 1.00 92.75 83 THR A O 1
ATOM 638 N N . ASP A 1 84 ? -0.325 -13.935 -9.278 1.00 91.75 84 ASP A N 1
ATOM 639 C CA . ASP A 1 84 ? 1.088 -13.964 -8.912 1.00 91.75 84 ASP A CA 1
ATOM 640 C C . ASP A 1 84 ? 2.007 -13.876 -10.149 1.00 91.75 84 ASP A C 1
ATOM 642 O O . ASP A 1 84 ? 1.701 -14.465 -11.193 1.00 91.75 84 ASP A O 1
ATOM 646 N N . PRO A 1 85 ? 3.154 -13.180 -10.048 1.00 92.19 85 PRO A N 1
ATOM 647 C CA . PRO A 1 85 ? 3.512 -12.283 -8.948 1.00 92.19 85 PRO A CA 1
ATOM 648 C C . PRO A 1 85 ? 2.593 -11.053 -8.925 1.00 92.19 85 PRO A C 1
ATOM 650 O O . PRO A 1 85 ? 2.136 -10.603 -9.980 1.00 92.19 85 PRO A O 1
ATOM 653 N N . TRP A 1 86 ? 2.329 -10.510 -7.732 1.00 93.38 86 TRP A N 1
ATOM 654 C CA . TRP A 1 86 ? 1.407 -9.384 -7.581 1.00 93.38 86 TRP A CA 1
ATOM 655 C C . TRP A 1 86 ? 1.775 -8.201 -8.500 1.00 93.38 86 TRP A C 1
ATOM 657 O O . TRP A 1 86 ? 2.946 -7.858 -8.674 1.00 93.38 86 TRP A O 1
ATOM 667 N N . PRO A 1 87 ? 0.783 -7.548 -9.124 1.00 95.19 87 PRO A N 1
ATOM 668 C CA . PRO A 1 87 ? 1.036 -6.476 -10.082 1.00 95.19 87 PRO A CA 1
ATOM 669 C C . PRO A 1 87 ? 1.611 -5.222 -9.408 1.00 95.19 87 PRO A C 1
ATOM 671 O O . PRO A 1 87 ? 1.441 -4.994 -8.212 1.00 95.19 87 PRO A O 1
ATOM 674 N N . ARG A 1 88 ? 2.262 -4.350 -10.191 1.00 95.94 88 ARG A N 1
ATOM 675 C CA . ARG A 1 88 ? 2.714 -3.041 -9.686 1.00 95.94 88 ARG A CA 1
ATOM 676 C C . ARG A 1 88 ? 1.510 -2.178 -9.313 1.00 95.94 88 ARG A C 1
ATOM 678 O O . ARG A 1 88 ? 0.444 -2.310 -9.909 1.00 95.94 88 ARG A O 1
ATOM 685 N N . CYS A 1 89 ? 1.723 -1.203 -8.431 1.00 96.06 89 CYS A N 1
ATOM 686 C CA . CYS A 1 89 ? 0.710 -0.207 -8.067 1.00 96.06 89 CYS A CA 1
ATOM 687 C C . CYS A 1 89 ? 0.015 0.425 -9.288 1.00 96.06 89 CYS A C 1
ATOM 689 O O . CYS A 1 89 ? -1.208 0.467 -9.362 1.00 96.06 89 CYS A O 1
ATOM 691 N N . GLN A 1 90 ? 0.781 0.859 -10.291 1.00 95.50 90 GLN A N 1
ATOM 692 C CA . GLN A 1 90 ? 0.225 1.509 -11.482 1.00 95.50 90 GLN A CA 1
ATOM 693 C C . GLN A 1 90 ? -0.446 0.555 -12.487 1.00 95.50 90 GLN A C 1
ATOM 695 O O . GLN A 1 90 ? -1.099 1.025 -13.416 1.00 95.50 90 GLN A O 1
ATOM 700 N N . ASP A 1 91 ? -0.289 -0.761 -12.316 1.00 95.38 91 ASP A N 1
ATOM 701 C CA . ASP A 1 91 ? -0.924 -1.772 -13.169 1.00 95.38 91 ASP A CA 1
ATOM 702 C C . ASP A 1 91 ? -2.276 -2.243 -12.585 1.00 95.38 91 ASP A C 1
ATOM 704 O O . ASP A 1 91 ? -3.028 -2.954 -13.251 1.00 95.38 91 ASP A O 1
ATOM 708 N N . LEU A 1 92 ? -2.603 -1.848 -11.348 1.00 96.06 92 LEU A N 1
ATOM 709 C CA . LEU A 1 92 ? -3.864 -2.176 -10.685 1.00 96.06 92 LEU A CA 1
ATOM 710 C C . LEU A 1 92 ? -4.999 -1.221 -11.088 1.00 96.06 92 LEU A C 1
ATOM 712 O O . LEU A 1 92 ? -4.777 -0.024 -11.305 1.00 96.06 92 LEU A O 1
ATOM 716 N N . PRO A 1 93 ? -6.255 -1.707 -11.136 1.00 96.56 93 PRO A N 1
ATOM 717 C CA . PRO A 1 93 ? -7.396 -0.841 -11.385 1.00 96.56 93 PRO A CA 1
ATOM 718 C C . PRO A 1 93 ? -7.583 0.138 -10.223 1.00 96.56 93 PRO A C 1
ATOM 720 O O . PRO A 1 93 ? -7.363 -0.196 -9.064 1.00 96.56 93 PRO A O 1
ATOM 723 N N . LYS A 1 94 ? -8.090 1.343 -10.505 1.00 96.12 94 LYS A N 1
ATOM 724 C CA . LYS A 1 94 ? -8.346 2.353 -9.459 1.00 96.12 94 LYS A CA 1
ATOM 725 C C . LYS A 1 94 ? -9.280 1.854 -8.349 1.00 96.12 94 LYS A C 1
ATOM 727 O O . LYS A 1 94 ? -9.167 2.318 -7.222 1.00 96.12 94 LYS A O 1
ATOM 732 N N . SER A 1 95 ? -10.174 0.917 -8.668 1.00 96.81 95 SER A N 1
ATOM 733 C CA . SER A 1 95 ? -11.085 0.273 -7.716 1.00 96.81 95 SER A CA 1
ATOM 734 C C . SER A 1 95 ? -10.385 -0.630 -6.700 1.00 96.81 95 SER A C 1
ATOM 736 O O . SER A 1 95 ? -11.011 -0.975 -5.709 1.00 96.81 95 SER A O 1
ATOM 738 N N . ALA A 1 96 ? -9.119 -0.999 -6.921 1.00 97.75 96 ALA A N 1
ATOM 739 C CA . ALA A 1 96 ? -8.308 -1.739 -5.955 1.00 97.75 96 ALA A CA 1
ATOM 740 C C . ALA A 1 96 ? -7.914 -0.888 -4.741 1.00 97.75 96 ALA A C 1
ATOM 742 O O . ALA A 1 96 ? -7.467 -1.428 -3.731 1.00 97.75 96 ALA A O 1
ATOM 743 N N . PHE A 1 97 ? -8.033 0.439 -4.844 1.00 97.75 97 PHE A N 1
ATOM 744 C CA . PHE A 1 97 ? -7.473 1.365 -3.875 1.00 97.75 97 PHE A CA 1
ATOM 745 C C . PHE A 1 97 ? -8.538 2.165 -3.144 1.00 97.75 97 PHE A C 1
ATOM 747 O O . PHE A 1 97 ? -9.549 2.576 -3.718 1.00 97.75 97 PHE A O 1
ATOM 754 N N . LYS A 1 98 ? -8.249 2.478 -1.882 1.00 96.44 98 LYS A N 1
ATOM 755 C CA . LYS A 1 98 ? -9.084 3.345 -1.055 1.00 96.44 98 LYS A CA 1
ATOM 756 C C . LYS A 1 98 ? -8.223 4.239 -0.164 1.00 96.44 98 LYS A C 1
ATOM 758 O O . LYS A 1 98 ? -7.229 3.799 0.403 1.00 96.44 98 LYS A O 1
ATOM 763 N N . ALA A 1 99 ? -8.626 5.503 -0.029 1.00 96.19 99 ALA A N 1
ATOM 764 C CA . ALA A 1 99 ? -8.078 6.385 0.998 1.00 96.19 99 ALA A CA 1
ATOM 765 C C . ALA A 1 99 ? -8.676 5.999 2.366 1.00 96.19 99 ALA A C 1
ATOM 767 O O . ALA A 1 99 ? -9.907 5.940 2.471 1.00 96.19 99 ALA A O 1
ATOM 768 N N . PRO A 1 100 ? -7.849 5.736 3.392 1.00 96.19 100 PRO A N 1
ATOM 769 C CA . PRO A 1 100 ? -8.322 5.162 4.644 1.00 96.19 100 PRO A CA 1
ATOM 770 C C . PRO A 1 100 ? -9.088 6.190 5.484 1.00 96.19 100 PRO A C 1
ATOM 772 O O . PRO A 1 100 ? -8.674 7.348 5.636 1.00 96.19 100 PRO A O 1
ATOM 775 N N . LYS A 1 101 ? -10.205 5.751 6.053 1.00 95.69 101 LYS A N 1
ATOM 776 C CA . LYS A 1 101 ? -11.056 6.516 6.966 1.00 95.69 101 LYS A CA 1
ATOM 777 C C . LYS A 1 101 ? -10.844 6.084 8.413 1.00 95.69 101 LYS A C 1
ATOM 779 O O . LYS A 1 101 ? -10.204 5.077 8.680 1.00 95.69 101 LYS A O 1
ATOM 784 N N . ALA A 1 102 ? -11.368 6.868 9.348 1.00 93.50 102 ALA A N 1
ATOM 785 C CA . ALA A 1 102 ? -11.204 6.629 10.781 1.00 93.50 102 ALA A CA 1
ATOM 786 C C . ALA A 1 102 ? -11.791 5.289 11.275 1.00 93.50 102 ALA A C 1
ATOM 788 O O . ALA A 1 102 ? -11.376 4.807 12.319 1.00 93.50 102 ALA A O 1
ATOM 789 N N . ASP A 1 103 ? -12.755 4.715 10.554 1.00 94.56 103 ASP A N 1
ATOM 790 C CA . ASP A 1 103 ? -13.424 3.446 10.861 1.00 94.56 103 ASP A CA 1
ATOM 791 C C . ASP A 1 103 ? -12.862 2.241 10.087 1.00 94.56 103 ASP A C 1
ATOM 793 O O . ASP A 1 103 ? -13.309 1.111 10.300 1.00 94.56 103 ASP A O 1
ATOM 797 N N . ASP A 1 104 ? -11.912 2.477 9.179 1.00 96.12 104 ASP A N 1
ATOM 798 C CA . ASP A 1 104 ? -11.230 1.425 8.432 1.00 96.12 104 ASP A CA 1
ATOM 799 C C . ASP A 1 104 ? -10.168 0.738 9.297 1.00 96.12 104 ASP A C 1
ATOM 801 O O . ASP A 1 104 ? -9.544 1.383 10.132 1.00 96.12 104 ASP A O 1
ATOM 805 N N . LEU A 1 105 ? -9.924 -0.549 9.036 1.00 96.19 105 LEU A N 1
ATOM 806 C CA . LEU A 1 105 ? -8.748 -1.256 9.551 1.00 96.19 105 LEU A CA 1
ATOM 807 C C . LEU A 1 105 ? -7.601 -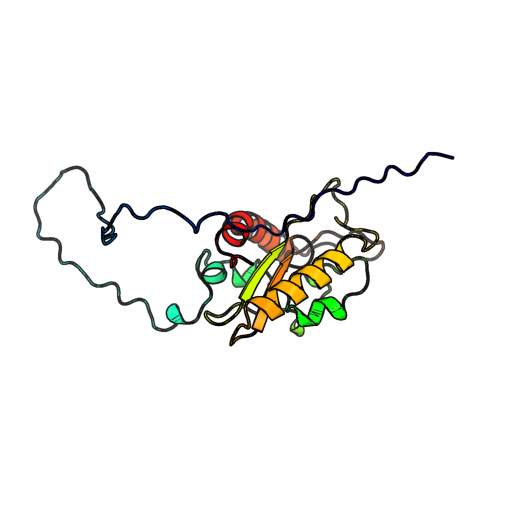1.091 8.556 1.00 96.19 105 LEU A C 1
ATOM 809 O O . LEU A 1 105 ? -7.727 -1.502 7.398 1.00 96.19 105 LEU A O 1
ATOM 813 N N . VAL A 1 106 ? -6.485 -0.522 8.997 1.00 96.81 106 VAL A N 1
ATOM 814 C CA . VAL A 1 106 ? -5.300 -0.292 8.170 1.00 96.81 106 VAL A CA 1
ATOM 815 C C . VAL A 1 106 ? -4.150 -1.152 8.657 1.00 96.81 106 VAL A C 1
ATOM 817 O O . VAL A 1 106 ? -3.637 -0.927 9.740 1.00 96.81 106 VAL A O 1
ATOM 820 N N . PHE A 1 107 ? -3.658 -2.069 7.832 1.00 94.75 107 PHE A N 1
ATOM 821 C CA . PHE A 1 107 ? -2.459 -2.849 8.155 1.00 94.75 107 PHE A CA 1
ATOM 822 C C . PHE A 1 107 ? -1.312 -2.521 7.192 1.00 94.75 107 PHE A C 1
ATOM 824 O O . PHE A 1 107 ? -1.521 -1.982 6.101 1.00 94.75 107 PHE A O 1
ATOM 831 N N . ALA A 1 108 ? -0.083 -2.854 7.580 1.00 94.62 108 ALA A N 1
ATOM 832 C CA . ALA A 1 108 ? 1.095 -2.674 6.740 1.00 94.62 108 ALA A CA 1
ATOM 833 C C . ALA A 1 108 ? 1.945 -3.947 6.706 1.00 94.62 108 ALA A C 1
ATOM 835 O O . ALA A 1 108 ? 2.273 -4.522 7.745 1.00 94.62 108 ALA A O 1
ATOM 836 N N . VAL A 1 109 ? 2.327 -4.366 5.501 1.00 90.81 109 VAL A N 1
ATOM 837 C CA . VAL A 1 109 ? 3.174 -5.536 5.270 1.00 90.81 109 VAL A CA 1
ATOM 838 C C . VAL A 1 109 ? 4.438 -5.095 4.554 1.00 90.81 109 VAL A C 1
ATOM 840 O O . VAL A 1 109 ? 4.389 -4.693 3.388 1.00 90.81 109 VAL A O 1
ATOM 843 N N . SER A 1 110 ? 5.572 -5.211 5.244 1.00 85.38 110 SER A N 1
ATOM 844 C CA . SER A 1 110 ? 6.875 -5.036 4.612 1.00 85.38 110 SER A CA 1
ATOM 845 C C . SER A 1 110 ? 7.426 -6.390 4.190 1.00 85.38 110 SER A C 1
ATOM 847 O O . SER A 1 110 ? 7.439 -7.347 4.966 1.00 85.38 110 SER A O 1
ATOM 849 N N . HIS A 1 111 ? 7.881 -6.464 2.944 1.00 79.44 111 HIS A N 1
ATOM 850 C CA . HIS A 1 111 ? 8.592 -7.628 2.431 1.00 79.44 111 HIS A CA 1
ATOM 851 C C . HIS A 1 111 ? 10.071 -7.284 2.326 1.00 79.44 111 HIS A C 1
ATOM 853 O O . HIS A 1 111 ? 10.419 -6.193 1.880 1.00 79.44 111 HIS A O 1
ATOM 859 N N . GLY A 1 112 ? 10.948 -8.216 2.699 1.00 78.69 112 GLY A N 1
ATOM 860 C CA . GLY A 1 112 ? 12.370 -8.076 2.408 1.00 78.69 112 GLY A CA 1
ATOM 861 C C . GLY A 1 112 ? 12.584 -7.931 0.900 1.00 78.69 112 GLY A C 1
ATOM 862 O O . GLY A 1 112 ? 12.020 -8.689 0.114 1.00 78.69 112 GLY A O 1
ATOM 863 N N . TRP A 1 113 ? 13.388 -6.949 0.490 1.00 81.75 113 TRP A N 1
ATOM 864 C CA . TRP A 1 113 ? 13.800 -6.76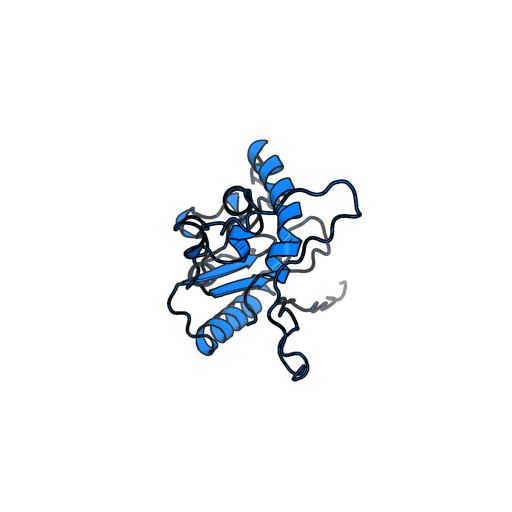4 -0.903 1.00 81.75 113 TRP A CA 1
ATOM 865 C C . TRP A 1 113 ? 15.239 -7.259 -1.070 1.00 81.75 113 TRP A C 1
ATOM 867 O O . TRP A 1 113 ? 16.172 -6.457 -0.976 1.00 81.75 113 TRP A O 1
ATOM 877 N N . PRO A 1 114 ? 15.461 -8.565 -1.308 1.00 75.12 114 PRO A N 1
ATOM 878 C CA . PRO A 1 114 ? 16.815 -9.098 -1.455 1.00 75.12 114 PRO A CA 1
ATOM 879 C C . PRO A 1 114 ? 17.508 -8.563 -2.717 1.00 75.12 114 PRO A C 1
ATOM 881 O O . PRO A 1 114 ? 18.734 -8.493 -2.780 1.00 75.12 114 PRO A O 1
ATOM 884 N N . PHE A 1 115 ? 16.726 -8.155 -3.720 1.00 78.31 115 PHE A N 1
ATOM 885 C CA . PHE A 1 115 ? 17.201 -7.634 -4.997 1.00 78.31 115 PHE A CA 1
ATOM 886 C C . PHE A 1 115 ? 16.321 -6.470 -5.467 1.00 78.31 115 PHE A C 1
ATOM 888 O O . PHE A 1 115 ? 15.236 -6.238 -4.945 1.00 78.31 115 PHE A O 1
ATOM 895 N N . GLN A 1 116 ? 16.759 -5.759 -6.510 1.00 77.62 116 GLN A N 1
ATOM 896 C CA . GLN A 1 116 ? 16.001 -4.655 -7.127 1.00 77.62 116 GLN A CA 1
ATOM 897 C C . GLN A 1 116 ? 14.805 -5.127 -7.988 1.00 77.62 116 GLN A C 1
ATOM 899 O O . GLN A 1 116 ? 14.263 -4.349 -8.772 1.00 77.62 116 GLN A O 1
ATOM 904 N N . THR A 1 117 ? 14.432 -6.405 -7.901 1.00 81.75 117 THR A N 1
ATOM 905 C CA . THR A 1 117 ? 13.335 -7.035 -8.652 1.00 81.75 117 THR A CA 1
ATOM 906 C C . THR A 1 117 ? 12.084 -7.177 -7.782 1.00 81.75 117 THR A C 1
ATOM 908 O O . THR A 1 117 ? 12.079 -6.745 -6.634 1.00 81.75 117 THR A O 1
ATOM 911 N N . HIS A 1 118 ? 11.019 -7.788 -8.316 1.00 89.50 118 HIS A N 1
ATOM 912 C CA . HIS A 1 118 ? 9.821 -8.117 -7.537 1.00 89.50 118 HIS A CA 1
ATOM 913 C C . HIS A 1 118 ? 10.202 -8.881 -6.244 1.00 89.50 118 HIS A C 1
ATOM 915 O O . HIS A 1 118 ? 10.990 -9.827 -6.347 1.00 89.50 118 HIS A O 1
ATOM 921 N N . PRO A 1 119 ? 9.685 -8.497 -5.056 1.00 88.69 119 PRO A N 1
ATOM 922 C CA . PRO A 1 119 ? 10.089 -9.079 -3.769 1.00 88.69 119 PRO A CA 1
ATOM 923 C C . PRO A 1 119 ? 9.609 -10.523 -3.584 1.00 88.69 119 PRO A C 1
ATOM 925 O O . PRO A 1 119 ? 10.241 -11.297 -2.877 1.00 88.69 119 PRO A O 1
ATOM 928 N N . ASP A 1 120 ? 8.523 -10.899 -4.261 1.00 90.00 120 ASP A N 1
ATOM 929 C CA . ASP A 1 120 ? 7.975 -12.258 -4.265 1.00 90.00 120 ASP A CA 1
ATOM 930 C C . ASP A 1 120 ? 7.682 -12.743 -5.700 1.00 90.00 120 ASP A C 1
ATOM 932 O O . ASP A 1 120 ? 6.541 -12.699 -6.157 1.00 90.00 120 ASP A O 1
ATOM 936 N N . PRO A 1 121 ? 8.706 -13.084 -6.501 1.00 88.56 121 PRO A N 1
ATOM 937 C CA . PRO A 1 121 ? 8.530 -13.394 -7.923 1.00 88.56 121 PRO A CA 1
ATOM 938 C C . PRO A 1 121 ? 7.738 -14.687 -8.178 1.00 88.56 121 PRO A C 1
ATOM 940 O O . PRO A 1 121 ? 7.325 -14.925 -9.313 1.00 88.56 121 PRO A O 1
ATOM 943 N N . HIS A 1 122 ? 7.555 -15.523 -7.151 1.00 87.44 122 HIS A N 1
ATOM 944 C CA . HIS A 1 122 ? 6.853 -16.802 -7.235 1.00 87.44 122 HIS A CA 1
ATOM 945 C C . HIS A 1 122 ? 5.482 -16.801 -6.540 1.00 87.44 122 HIS A C 1
ATOM 947 O O . HIS A 1 122 ? 4.729 -17.746 -6.749 1.00 87.44 122 HIS A O 1
ATOM 953 N N . GLY A 1 123 ? 5.132 -15.752 -5.785 1.00 86.94 123 GLY A N 1
ATOM 954 C CA . GLY A 1 123 ? 3.862 -15.673 -5.052 1.00 86.94 123 GLY A CA 1
ATOM 955 C C . GLY A 1 123 ? 3.844 -16.483 -3.749 1.00 86.94 123 GLY A C 1
ATOM 956 O O . GLY A 1 123 ? 2.778 -16.710 -3.171 1.00 86.94 123 GLY A O 1
ATOM 957 N N . ASP A 1 124 ? 5.008 -16.943 -3.281 1.00 86.50 124 ASP A N 1
ATOM 958 C CA . ASP A 1 124 ? 5.120 -17.822 -2.115 1.00 86.50 124 ASP A CA 1
ATOM 959 C C . ASP A 1 124 ? 4.684 -17.095 -0.829 1.00 86.50 124 ASP A C 1
ATOM 961 O O . ASP A 1 124 ? 4.052 -17.688 0.050 1.00 86.50 124 ASP A O 1
ATOM 965 N N . CYS A 1 125 ? 4.981 -15.797 -0.727 1.00 87.31 125 CYS A N 1
ATOM 966 C CA . CYS A 1 125 ? 4.604 -14.954 0.408 1.00 87.31 125 CYS A CA 1
ATOM 967 C C . CYS A 1 125 ? 3.152 -14.478 0.300 1.00 87.31 125 CYS A C 1
ATOM 969 O O . CYS A 1 125 ? 2.474 -14.337 1.319 1.00 87.31 125 CYS A O 1
ATOM 971 N N . GLY A 1 126 ? 2.648 -14.274 -0.922 1.00 88.69 126 GLY A N 1
ATOM 972 C CA . GLY A 1 126 ? 1.286 -13.795 -1.165 1.00 88.69 126 GLY A CA 1
ATOM 973 C C . GLY A 1 126 ? 0.205 -14.651 -0.494 1.00 88.69 126 GLY A C 1
ATOM 974 O O . GLY A 1 126 ? -0.748 -14.109 0.065 1.00 88.69 126 GLY A O 1
ATOM 975 N N . THR A 1 127 ? 0.372 -15.978 -0.478 1.00 88.75 127 THR A N 1
ATOM 976 C CA . THR A 1 127 ? -0.572 -16.898 0.190 1.00 88.75 127 THR A CA 1
ATOM 977 C C . THR A 1 127 ? -0.623 -16.674 1.703 1.00 88.75 127 THR A C 1
ATOM 979 O O . THR A 1 127 ? -1.704 -16.609 2.290 1.00 88.75 127 THR A O 1
ATOM 982 N N . GLU A 1 128 ? 0.538 -16.525 2.339 1.00 89.25 128 GLU A N 1
ATOM 983 C CA . GLU A 1 128 ? 0.630 -16.323 3.787 1.00 89.25 128 GLU A CA 1
ATOM 984 C C . GLU A 1 128 ? 0.087 -14.952 4.198 1.00 89.25 128 GLU A C 1
ATOM 986 O O . GLU A 1 128 ? -0.639 -14.829 5.184 1.00 89.25 128 GLU A O 1
ATOM 991 N N . VAL A 1 129 ? 0.360 -13.926 3.393 1.00 90.56 129 VAL A N 1
ATOM 992 C CA . VAL A 1 129 ? -0.188 -12.586 3.602 1.00 90.56 129 VAL A CA 1
ATOM 993 C C . VAL A 1 129 ? -1.717 -12.599 3.557 1.00 90.56 129 VAL A C 1
ATOM 995 O O . VAL A 1 129 ? -2.344 -12.029 4.446 1.00 90.56 129 VAL A O 1
ATOM 998 N N . LYS A 1 130 ? -2.334 -13.276 2.577 1.00 92.06 130 LYS A N 1
ATOM 999 C CA . LYS A 1 130 ? -3.803 -13.408 2.503 1.00 92.06 130 LYS A CA 1
ATOM 1000 C C . LYS A 1 130 ? -4.366 -14.067 3.764 1.00 92.06 130 LYS A C 1
ATOM 1002 O O . LYS A 1 130 ? -5.306 -13.545 4.359 1.00 92.06 130 LYS A O 1
ATOM 1007 N N . ARG A 1 131 ? -3.745 -15.164 4.219 1.00 92.75 131 ARG A N 1
ATOM 1008 C CA . ARG A 1 131 ? -4.140 -15.864 5.453 1.00 92.75 131 ARG A CA 1
ATOM 1009 C C . ARG A 1 131 ? -4.120 -14.929 6.667 1.00 92.75 131 ARG A C 1
ATOM 1011 O O . ARG A 1 131 ? -5.114 -14.847 7.383 1.00 92.75 131 ARG A O 1
ATOM 1018 N N . LEU A 1 132 ? -3.020 -14.203 6.868 1.00 92.06 132 LEU A N 1
ATOM 1019 C CA . LEU A 1 132 ? -2.859 -13.288 8.000 1.00 92.06 132 LEU A CA 1
ATOM 1020 C C . LEU A 1 132 ? -3.851 -12.118 7.952 1.00 92.06 132 LEU A C 1
ATOM 1022 O O . LEU A 1 132 ? -4.413 -11.744 8.977 1.00 92.06 132 LEU A O 1
ATOM 1026 N N . VAL A 1 133 ? -4.123 -11.570 6.764 1.00 92.19 133 VAL A N 1
ATOM 1027 C CA . VAL A 1 133 ? -5.137 -10.519 6.593 1.00 92.19 133 VAL A CA 1
ATOM 1028 C C . VAL A 1 133 ? -6.527 -11.041 6.957 1.00 92.19 133 VAL A C 1
ATOM 1030 O O . VAL A 1 133 ? -7.262 -10.360 7.667 1.00 92.19 133 VAL A O 1
ATOM 1033 N N . HIS A 1 134 ? -6.887 -12.258 6.543 1.00 93.25 134 HIS A N 1
ATOM 1034 C CA . HIS A 1 134 ? -8.189 -12.844 6.882 1.00 93.25 134 HIS A CA 1
ATOM 1035 C C . HIS A 1 134 ? -8.345 -13.046 8.396 1.00 93.25 134 HIS A C 1
ATOM 1037 O O . HIS A 1 134 ? -9.406 -12.761 8.955 1.00 93.25 134 HIS A O 1
ATOM 1043 N N . GLU A 1 135 ? -7.284 -13.484 9.075 1.00 93.31 135 GLU A N 1
ATOM 1044 C CA . GLU A 1 135 ? -7.256 -13.626 10.535 1.00 93.31 135 GLU A CA 1
ATOM 1045 C C . GLU A 1 135 ? -7.378 -12.279 11.255 1.00 93.31 135 GLU A C 1
ATOM 1047 O O . GLU A 1 135 ? -8.153 -12.160 12.211 1.00 93.31 135 GLU A O 1
ATOM 1052 N N . ALA A 1 136 ? -6.687 -11.248 1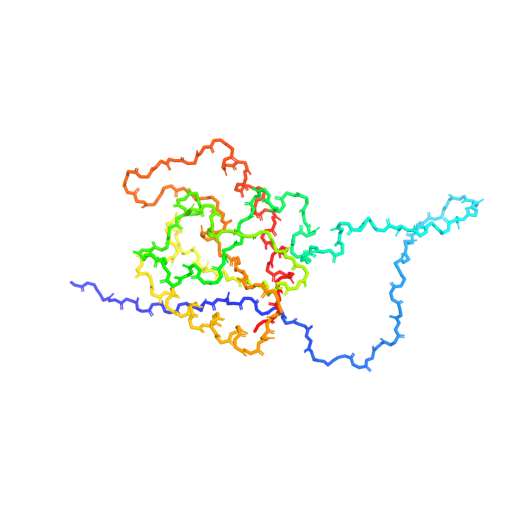0.763 1.00 90.38 136 ALA A N 1
ATOM 1053 C CA . ALA A 1 136 ? -6.782 -9.892 11.291 1.00 90.38 136 ALA A CA 1
ATOM 1054 C C . ALA A 1 136 ? -8.211 -9.341 11.173 1.00 90.38 136 ALA A C 1
ATOM 1056 O O . ALA A 1 136 ? -8.764 -8.848 12.159 1.00 90.38 136 ALA A O 1
ATOM 1057 N N . VAL A 1 137 ? -8.842 -9.487 10.002 1.00 92.31 137 VAL A N 1
ATOM 1058 C CA . VAL A 1 137 ? -10.226 -9.045 9.755 1.00 92.31 137 VAL A CA 1
ATOM 1059 C C . VAL A 1 137 ? -11.211 -9.772 10.669 1.00 92.31 137 VAL A C 1
ATOM 1061 O O . VAL A 1 137 ? -12.061 -9.133 11.295 1.00 92.31 137 VAL A O 1
ATOM 1064 N N . ALA A 1 138 ? -11.083 -11.097 10.794 1.00 93.62 138 ALA A N 1
ATOM 1065 C CA . ALA A 1 138 ? -11.955 -11.903 11.646 1.00 93.62 138 ALA A CA 1
ATOM 1066 C C . ALA A 1 138 ? -11.833 -11.536 13.136 1.00 93.62 138 ALA A C 1
ATOM 1068 O O . ALA A 1 138 ? -12.833 -11.556 13.863 1.00 93.62 138 ALA A O 1
ATOM 1069 N N . SER A 1 139 ? -10.624 -11.185 13.580 1.00 93.38 139 SER A N 1
ATOM 1070 C CA . SER A 1 139 ? -10.333 -10.836 14.973 1.00 93.38 139 SER A CA 1
ATOM 1071 C C . SER A 1 139 ? -10.809 -9.426 15.331 1.00 93.38 139 SER A C 1
ATOM 1073 O O . SER A 1 139 ? -11.457 -9.247 16.362 1.00 93.38 139 SER A O 1
ATOM 1075 N N . HIS A 1 140 ? -10.551 -8.440 14.466 1.00 91.38 140 HIS A N 1
ATOM 1076 C CA . HIS A 1 140 ? -10.814 -7.025 14.753 1.00 91.38 140 HIS A CA 1
ATOM 1077 C C . HIS A 1 140 ? -12.241 -6.587 14.431 1.00 91.38 140 HIS A C 1
ATOM 1079 O O . HIS A 1 140 ? -12.739 -5.657 15.061 1.00 91.38 140 HIS A O 1
ATOM 1085 N N . LYS A 1 141 ? -12.9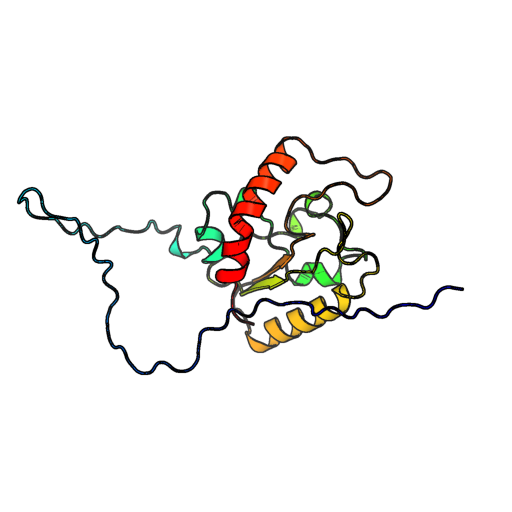12 -7.255 13.481 1.00 92.50 141 LYS A N 1
ATOM 1086 C CA . LYS A 1 141 ? -14.293 -6.951 13.061 1.00 92.50 141 LYS A CA 1
ATOM 1087 C C . LYS A 1 141 ? -14.510 -5.444 12.812 1.00 92.50 141 LYS A C 1
ATOM 1089 O O . LYS A 1 141 ? -15.371 -4.845 13.464 1.00 92.50 141 LYS A O 1
ATOM 1094 N N . PRO A 1 142 ? -13.726 -4.819 11.913 1.00 92.75 142 PRO A N 1
ATOM 1095 C CA . PRO A 1 142 ? -13.833 -3.386 11.668 1.00 92.75 142 PRO A CA 1
ATOM 1096 C C . PRO A 1 142 ? -15.233 -3.006 11.190 1.00 92.75 142 PRO A C 1
ATOM 1098 O O . PRO A 1 142 ? -15.887 -3.763 10.475 1.00 92.75 142 PRO A O 1
ATOM 1101 N N . THR A 1 143 ? -15.691 -1.816 11.576 1.00 93.94 143 THR A N 1
ATOM 1102 C CA . THR A 1 143 ? -16.969 -1.275 11.093 1.00 93.94 143 THR A CA 1
ATOM 1103 C C . THR A 1 143 ? -16.852 -0.680 9.690 1.00 93.94 143 THR A C 1
ATOM 1105 O O . THR A 1 143 ? -17.846 -0.641 8.967 1.00 93.94 143 THR A O 1
ATOM 1108 N N . GLY A 1 144 ? -15.658 -0.209 9.313 1.00 94.88 144 GLY A N 1
ATOM 1109 C CA . GLY A 1 144 ? -15.312 0.216 7.961 1.00 94.88 144 GLY A CA 1
ATOM 1110 C C . GLY A 1 144 ? -14.765 -0.930 7.104 1.00 94.88 144 GLY A C 1
ATOM 1111 O O . GLY A 1 144 ? -15.053 -2.103 7.326 1.00 94.88 144 GLY A O 1
ATOM 1112 N N . GLN A 1 145 ? -13.968 -0.586 6.093 1.00 96.56 145 GLN A N 1
ATOM 1113 C CA . GLN A 1 145 ? -13.293 -1.562 5.233 1.00 96.56 145 GLN A CA 1
ATOM 1114 C C . GLN A 1 145 ? -11.871 -1.822 5.718 1.00 96.56 145 GLN A C 1
ATOM 1116 O O . GLN A 1 145 ? -11.268 -1.003 6.405 1.00 96.56 145 GLN A O 1
ATOM 1121 N N . THR A 1 146 ? -11.301 -2.940 5.289 1.00 97.12 146 THR A N 1
ATOM 1122 C CA . THR A 1 146 ? -9.899 -3.249 5.555 1.00 97.12 146 THR A CA 1
ATOM 1123 C C . THR A 1 146 ? -9.038 -2.883 4.353 1.00 97.12 146 THR A C 1
ATOM 1125 O O . THR A 1 146 ? -9.332 -3.273 3.219 1.00 97.12 146 THR A O 1
ATOM 1128 N N . VAL A 1 147 ? -7.966 -2.133 4.599 1.00 97.75 147 VAL A N 1
ATOM 1129 C CA . VAL A 1 147 ? -6.999 -1.725 3.580 1.00 97.75 147 VAL A CA 1
ATOM 1130 C C . VAL A 1 147 ? -5.568 -1.998 4.039 1.00 97.75 147 VAL A C 1
ATOM 1132 O O . VAL A 1 147 ? -5.234 -1.859 5.212 1.00 97.75 147 VAL A O 1
ATOM 1135 N N . GLY A 1 148 ? -4.714 -2.381 3.098 1.00 96.00 148 GLY A N 1
ATOM 1136 C CA . GLY A 1 148 ? -3.334 -2.768 3.339 1.00 96.00 148 GLY A CA 1
ATOM 1137 C C . GLY A 1 148 ? -2.339 -1.870 2.626 1.00 96.00 148 GLY A C 1
ATOM 1138 O O . GLY A 1 148 ? -2.510 -1.537 1.450 1.00 96.00 148 GLY A O 1
ATOM 1139 N N . PHE A 1 149 ? -1.269 -1.511 3.326 1.00 96.69 149 PHE A N 1
ATOM 1140 C CA . PHE A 1 149 ? -0.043 -1.043 2.700 1.00 96.69 149 PHE A CA 1
ATOM 1141 C C . PHE A 1 149 ? 0.869 -2.229 2.383 1.00 96.69 149 PHE A C 1
ATOM 1143 O O . PHE A 1 149 ? 1.218 -3.005 3.270 1.00 96.69 149 PHE A O 1
ATOM 1150 N N . TYR A 1 150 ? 1.295 -2.318 1.130 1.00 94.12 150 TYR A N 1
ATOM 1151 C CA . TYR A 1 150 ? 2.230 -3.314 0.628 1.00 94.12 150 TYR A CA 1
ATOM 1152 C C . TYR A 1 150 ? 3.302 -2.616 -0.191 1.00 94.12 150 TYR A C 1
ATOM 1154 O O . TYR A 1 150 ? 2.992 -2.026 -1.222 1.00 94.12 150 TYR A O 1
ATOM 1162 N N . ASP A 1 151 ? 4.565 -2.719 0.205 1.00 90.12 151 ASP A N 1
ATOM 1163 C CA . ASP A 1 151 ? 5.669 -1.956 -0.399 1.00 90.12 151 ASP A CA 1
ATOM 1164 C C . ASP A 1 151 ? 5.653 -1.984 -1.937 1.00 90.12 151 ASP A C 1
ATOM 1166 O O . ASP A 1 151 ? 5.840 -0.958 -2.594 1.00 90.12 151 ASP A O 1
ATOM 1170 N N . PHE A 1 152 ? 5.377 -3.159 -2.514 1.00 92.62 152 PHE A N 1
ATOM 1171 C CA . PHE A 1 152 ? 5.329 -3.354 -3.959 1.00 92.62 152 PHE A CA 1
ATOM 1172 C C . PHE A 1 152 ? 4.057 -2.805 -4.620 1.00 92.62 152 PHE A C 1
ATOM 1174 O O . PHE A 1 152 ? 4.147 -2.077 -5.610 1.00 92.62 152 PHE A O 1
ATOM 1181 N N . THR A 1 153 ? 2.873 -3.142 -4.101 1.00 94.88 153 THR A N 1
ATOM 1182 C CA . THR A 1 153 ? 1.587 -2.838 -4.757 1.00 94.88 153 THR A CA 1
ATOM 1183 C C . THR A 1 153 ? 0.989 -1.494 -4.329 1.00 94.88 153 THR A C 1
ATOM 1185 O O . THR A 1 153 ? 0.088 -0.987 -4.992 1.00 94.88 153 THR A O 1
ATOM 1188 N N . SER A 1 154 ? 1.523 -0.867 -3.277 1.00 96.50 154 SER A N 1
ATOM 1189 C CA . SER A 1 154 ? 1.078 0.432 -2.755 1.00 96.50 154 SER A CA 1
ATOM 1190 C C . SER A 1 154 ? 1.899 1.622 -3.239 1.00 96.50 154 SER A C 1
ATOM 1192 O O . SER A 1 154 ? 1.501 2.768 -3.019 1.00 96.50 154 SER A O 1
ATOM 1194 N N . VAL A 1 155 ? 3.029 1.380 -3.905 1.00 95.50 155 VAL A N 1
ATOM 1195 C CA . VAL A 1 155 ? 3.929 2.422 -4.414 1.00 95.50 155 VAL A CA 1
ATOM 1196 C C . VAL A 1 155 ? 4.309 2.123 -5.865 1.00 95.50 155 VAL A C 1
ATOM 1198 O O . VAL A 1 155 ? 4.379 0.969 -6.272 1.00 95.50 155 VAL A O 1
ATOM 1201 N N . THR A 1 156 ? 4.536 3.154 -6.679 1.00 95.75 156 THR A N 1
ATOM 1202 C CA . THR A 1 156 ? 4.887 3.002 -8.099 1.00 95.75 156 THR A CA 1
ATOM 1203 C C . THR A 1 156 ? 6.231 2.290 -8.288 1.00 95.75 156 THR A C 1
ATOM 1205 O O . THR A 1 156 ? 7.270 2.714 -7.775 1.00 95.75 156 THR A O 1
ATOM 1208 N N . GLN A 1 157 ? 6.248 1.234 -9.100 1.00 94.62 157 GLN A N 1
ATOM 1209 C CA . GLN A 1 157 ? 7.440 0.395 -9.285 1.00 94.62 157 GLN A CA 1
ATOM 1210 C C . GLN A 1 157 ? 8.055 0.537 -10.672 1.00 94.62 157 GLN A C 1
ATOM 1212 O O . GLN A 1 157 ? 7.376 0.854 -11.649 1.00 94.62 157 GLN A O 1
ATOM 1217 N N . LYS A 1 158 ? 9.356 0.272 -10.780 1.00 93.62 158 LYS A N 1
ATOM 1218 C CA . LYS A 1 158 ? 9.996 0.088 -12.089 1.00 93.62 158 LYS A CA 1
ATOM 1219 C C . LYS A 1 158 ? 9.480 -1.190 -12.774 1.00 93.62 158 LYS A C 1
ATOM 1221 O O . LYS A 1 158 ? 8.910 -2.051 -12.103 1.00 93.62 158 LYS A O 1
ATOM 1226 N N . PRO A 1 159 ? 9.656 -1.324 -14.099 1.00 93.44 159 PRO A N 1
ATOM 1227 C CA . PRO A 1 159 ? 9.414 -2.579 -14.802 1.00 93.44 159 PRO A CA 1
ATOM 1228 C C . PRO A 1 159 ? 10.205 -3.725 -14.173 1.00 93.44 159 PRO A C 1
ATOM 1230 O O . PRO A 1 159 ? 11.392 -3.572 -13.887 1.00 93.44 159 PRO A O 1
ATOM 1233 N N . PHE A 1 160 ? 9.563 -4.877 -14.014 1.00 90.44 160 PHE A N 1
ATOM 1234 C CA . PHE A 1 160 ? 10.220 -6.120 -13.601 1.00 90.44 160 PHE A CA 1
ATOM 1235 C C . PHE A 1 160 ? 9.976 -7.264 -14.597 1.00 90.44 160 PHE A C 1
ATOM 1237 O O . PHE A 1 160 ? 10.743 -8.223 -14.633 1.00 90.44 160 PHE A O 1
ATOM 1244 N N . CYS A 1 161 ? 8.960 -7.131 -15.454 1.00 89.56 161 CYS A N 1
ATOM 1245 C CA . CYS A 1 161 ? 8.676 -8.024 -16.571 1.00 89.56 161 CYS A CA 1
ATOM 1246 C C . CYS A 1 161 ? 8.978 -7.353 -17.917 1.00 89.56 161 CYS A C 1
ATOM 1248 O O . CYS A 1 161 ? 8.879 -6.134 -18.084 1.00 89.56 161 CYS A O 1
ATOM 1250 N N . LYS A 1 162 ? 9.300 -8.171 -18.925 1.00 90.56 162 LYS A N 1
ATOM 1251 C CA . LYS A 1 162 ? 9.502 -7.695 -20.298 1.00 90.56 162 LYS A CA 1
ATOM 1252 C C . LYS A 1 162 ? 8.199 -7.099 -20.844 1.00 90.56 162 LYS A C 1
ATOM 1254 O O . LYS A 1 162 ? 7.154 -7.733 -20.774 1.00 90.56 162 LYS A O 1
ATOM 1259 N N . GLY A 1 163 ? 8.285 -5.906 -21.431 1.00 91.94 163 GLY A N 1
ATOM 1260 C CA . GLY A 1 163 ? 7.141 -5.219 -22.043 1.00 91.94 163 GLY A CA 1
ATOM 1261 C C . GLY A 1 163 ? 6.372 -4.283 -21.106 1.00 91.94 163 GLY A C 1
ATOM 1262 O O . GLY A 1 163 ? 5.492 -3.570 -21.577 1.00 91.94 163 GLY A O 1
ATOM 1263 N N . GLN A 1 164 ? 6.717 -4.222 -19.815 1.00 93.44 164 GLN A N 1
ATOM 1264 C CA . GLN A 1 164 ? 6.181 -3.195 -18.920 1.00 93.44 164 GLN A CA 1
ATOM 1265 C C . GLN A 1 164 ? 6.784 -1.822 -19.237 1.00 93.44 164 GLN A C 1
ATOM 1267 O O . GLN A 1 164 ? 7.996 -1.685 -19.414 1.00 93.44 164 GLN A O 1
ATOM 1272 N N . ALA A 1 165 ? 5.930 -0.798 -19.270 1.00 94.19 165 ALA A N 1
ATOM 1273 C CA . ALA A 1 165 ? 6.359 0.588 -19.406 1.00 94.19 165 ALA A CA 1
ATOM 1274 C C . ALA A 1 165 ? 7.109 1.056 -18.150 1.00 94.19 165 ALA A C 1
ATOM 1276 O O . ALA A 1 165 ? 6.730 0.704 -17.023 1.00 94.19 165 ALA A O 1
ATOM 1277 N N . ASP A 1 166 ? 8.156 1.859 -18.353 1.00 94.88 166 ASP A N 1
ATOM 1278 C CA . ASP A 1 166 ? 8.871 2.513 -17.256 1.00 94.88 166 ASP A CA 1
ATOM 1279 C C . ASP A 1 166 ? 7.971 3.522 -16.532 1.00 94.88 166 ASP A C 1
ATOM 1281 O O . ASP A 1 166 ? 6.935 3.939 -17.055 1.00 94.88 166 ASP A O 1
ATOM 1285 N N . ARG A 1 167 ? 8.367 3.912 -15.317 1.00 94.56 167 ARG A N 1
ATOM 1286 C CA . ARG A 1 167 ? 7.656 4.948 -14.572 1.00 94.56 167 ARG A CA 1
ATOM 1287 C C . ARG A 1 167 ? 7.677 6.259 -15.338 1.00 94.56 167 ARG A C 1
ATOM 1289 O O . ARG A 1 167 ? 8.721 6.729 -15.788 1.00 94.56 167 ARG A O 1
ATOM 1296 N N . THR A 1 168 ? 6.528 6.909 -15.374 1.00 96.88 168 THR A N 1
ATOM 1297 C CA . THR A 1 168 ? 6.415 8.301 -15.792 1.00 96.88 168 THR A CA 1
ATOM 1298 C C . THR A 1 168 ? 7.212 9.220 -14.849 1.00 96.88 168 THR A C 1
ATOM 1300 O O . THR A 1 168 ? 7.525 8.853 -13.704 1.00 96.88 168 THR A O 1
ATOM 1303 N N . PRO A 1 169 ? 7.535 10.454 -15.281 1.00 97.25 169 PRO A N 1
ATOM 1304 C CA . PRO A 1 169 ? 8.156 11.444 -14.403 1.00 97.25 169 PRO A CA 1
ATOM 1305 C C . PRO A 1 169 ? 7.343 11.694 -13.124 1.00 97.25 169 PRO A C 1
ATOM 1307 O O . PRO A 1 169 ? 7.910 11.775 -12.036 1.00 97.25 169 PRO A O 1
ATOM 1310 N N . GLN A 1 170 ? 6.014 11.744 -13.237 1.00 95.88 170 GLN A N 1
ATOM 1311 C CA . GLN A 1 170 ? 5.096 11.946 -12.116 1.00 95.88 170 GLN A CA 1
ATOM 1312 C C . GLN A 1 170 ? 5.119 10.761 -11.148 1.00 95.88 170 GLN A C 1
ATOM 1314 O O . GLN A 1 170 ? 5.221 10.958 -9.940 1.00 95.88 170 GLN A O 1
ATOM 1319 N N . GLU A 1 171 ? 5.107 9.529 -11.658 1.00 96.50 171 GLU A N 1
ATOM 1320 C CA . GLU A 1 171 ? 5.235 8.330 -10.823 1.00 96.50 171 GLU A CA 1
ATOM 1321 C C . GLU A 1 171 ? 6.586 8.274 -10.108 1.00 96.50 171 GLU A C 1
ATOM 1323 O O . GLU A 1 171 ? 6.663 7.791 -8.982 1.00 96.50 171 GLU A O 1
ATOM 1328 N N . SER A 1 172 ? 7.650 8.795 -10.724 1.00 96.44 172 SER A N 1
ATOM 1329 C CA . SER A 1 172 ? 8.973 8.876 -10.099 1.00 96.44 172 SER A CA 1
ATOM 1330 C C . SER A 1 172 ? 9.038 9.910 -8.970 1.00 96.44 172 SER A C 1
ATOM 1332 O O . SER A 1 172 ? 9.756 9.691 -7.994 1.00 96.44 172 SER A O 1
ATOM 1334 N N . VAL A 1 173 ? 8.301 11.020 -9.080 1.00 96.44 173 VAL A N 1
ATOM 1335 C CA . VAL A 1 173 ? 8.124 11.986 -7.980 1.00 96.44 173 VAL A CA 1
ATOM 1336 C C . VAL A 1 173 ? 7.310 11.347 -6.857 1.00 96.44 173 VAL A C 1
ATOM 1338 O O . VAL A 1 173 ? 7.784 11.286 -5.725 1.00 96.44 173 VAL A O 1
ATOM 1341 N N . SER A 1 174 ? 6.157 10.769 -7.199 1.00 95.62 174 SER A N 1
ATOM 1342 C CA . SER A 1 174 ? 5.272 10.068 -6.266 1.00 95.62 174 SER A CA 1
ATOM 1343 C C . SER A 1 174 ? 5.994 8.949 -5.505 1.00 95.62 174 SER A C 1
ATOM 1345 O O . SER A 1 174 ? 5.822 8.820 -4.298 1.00 95.62 174 SER A O 1
ATOM 1347 N N . PHE A 1 175 ? 6.882 8.195 -6.161 1.00 95.81 175 PHE A N 1
ATOM 1348 C CA . PHE A 1 175 ? 7.708 7.186 -5.494 1.00 95.81 175 PHE A CA 1
ATOM 1349 C C . PHE A 1 175 ? 8.595 7.780 -4.396 1.00 95.81 175 PHE A C 1
ATOM 1351 O O . PHE A 1 175 ? 8.678 7.230 -3.303 1.00 95.81 175 PHE A O 1
ATOM 1358 N N . LYS A 1 176 ? 9.270 8.903 -4.671 1.00 95.94 176 LYS A N 1
ATOM 1359 C CA . LYS A 1 176 ? 10.150 9.554 -3.688 1.00 95.94 176 LYS A CA 1
ATOM 1360 C C . LYS A 1 176 ? 9.356 10.053 -2.483 1.00 95.94 176 LYS A C 1
ATOM 1362 O O . LYS A 1 176 ? 9.802 9.894 -1.351 1.00 95.94 176 LYS A O 1
ATOM 1367 N N . GLU A 1 177 ? 8.182 10.626 -2.729 1.00 96.12 177 GLU A N 1
ATOM 1368 C CA . GLU A 1 177 ? 7.272 11.071 -1.672 1.00 96.12 177 GLU A CA 1
ATOM 1369 C C . GLU A 1 177 ? 6.755 9.890 -0.842 1.00 96.12 177 GLU A C 1
ATOM 1371 O O . GLU A 1 177 ? 6.702 9.970 0.385 1.00 96.12 177 GLU A O 1
ATOM 1376 N N . ALA A 1 178 ? 6.444 8.765 -1.488 1.00 95.50 178 ALA A N 1
ATOM 1377 C CA . ALA A 1 178 ? 6.028 7.549 -0.808 1.00 95.50 178 ALA A CA 1
ATOM 1378 C C . ALA A 1 178 ? 7.131 6.984 0.095 1.00 95.50 178 ALA A C 1
ATOM 1380 O O . ALA A 1 178 ? 6.848 6.678 1.251 1.00 95.50 178 ALA A O 1
ATOM 1381 N N . LEU A 1 179 ? 8.387 6.930 -0.372 1.00 93.94 179 LEU A N 1
ATOM 1382 C CA . LEU A 1 179 ? 9.527 6.505 0.454 1.00 93.94 179 LEU A CA 1
ATOM 1383 C C . LEU A 1 179 ? 9.666 7.354 1.727 1.00 93.94 179 LEU A C 1
ATOM 1385 O O . LEU A 1 179 ? 9.966 6.823 2.793 1.00 93.94 179 LEU A O 1
ATOM 1389 N N . ALA A 1 180 ? 9.405 8.661 1.637 1.00 94.50 180 ALA A N 1
ATOM 1390 C CA . ALA A 1 180 ? 9.410 9.545 2.802 1.00 94.50 180 ALA A CA 1
ATOM 1391 C C . ALA A 1 180 ? 8.228 9.286 3.761 1.00 94.50 180 ALA A C 1
ATOM 1393 O O . ALA A 1 180 ? 8.335 9.552 4.958 1.00 94.50 180 ALA A O 1
ATOM 1394 N N . CYS A 1 181 ? 7.108 8.758 3.256 1.00 93.81 181 CYS A N 1
ATOM 1395 C CA . CYS A 1 181 ? 5.928 8.425 4.056 1.00 93.81 181 CYS A CA 1
ATOM 1396 C C . CYS A 1 181 ? 6.032 7.053 4.736 1.00 93.81 181 CYS A C 1
ATOM 1398 O O . CYS A 1 181 ? 5.496 6.893 5.831 1.00 93.81 181 CYS A O 1
ATOM 1400 N N . MET A 1 182 ? 6.715 6.080 4.122 1.00 93.25 182 MET A N 1
ATOM 1401 C CA . MET A 1 182 ? 6.742 4.672 4.553 1.00 93.25 182 MET A CA 1
ATOM 1402 C C . MET A 1 182 ? 7.013 4.458 6.052 1.00 93.25 182 MET A C 1
ATOM 1404 O O . MET A 1 182 ? 6.229 3.741 6.672 1.00 93.25 182 MET A O 1
ATOM 1408 N N . PRO A 1 183 ? 8.007 5.110 6.693 1.00 93.06 183 PRO A N 1
ATOM 1409 C CA . PRO A 1 183 ? 8.231 4.936 8.131 1.00 93.06 183 PRO A CA 1
ATOM 1410 C C . PRO A 1 183 ? 7.000 5.269 8.984 1.00 93.06 183 PRO A C 1
ATOM 1412 O O . PRO A 1 183 ? 6.726 4.596 9.973 1.00 93.06 183 PRO A O 1
ATOM 1415 N N . ARG A 1 184 ? 6.225 6.287 8.583 1.00 93.31 184 ARG A N 1
ATOM 1416 C CA . ARG A 1 184 ? 4.988 6.671 9.274 1.00 93.31 184 ARG A CA 1
ATOM 1417 C C . ARG A 1 184 ? 3.869 5.671 9.022 1.00 93.31 184 ARG A C 1
ATOM 1419 O O . ARG A 1 184 ? 3.057 5.466 9.912 1.00 93.31 184 ARG A O 1
ATOM 1426 N N . VAL A 1 185 ? 3.833 5.041 7.848 1.00 94.31 185 VAL A N 1
ATOM 1427 C CA . VAL A 1 185 ? 2.839 4.006 7.536 1.00 94.31 185 VAL A CA 1
ATOM 1428 C C . VAL A 1 185 ? 3.001 2.812 8.463 1.00 94.31 185 VAL A C 1
ATOM 1430 O O . VAL A 1 185 ? 2.034 2.423 9.101 1.00 94.31 185 VAL A O 1
ATOM 1433 N N . TYR A 1 186 ? 4.220 2.289 8.610 1.00 92.50 186 TYR A N 1
ATOM 1434 C CA . TYR A 1 186 ? 4.470 1.159 9.512 1.00 92.50 186 TYR A CA 1
ATOM 1435 C C . TYR A 1 186 ? 4.256 1.503 10.988 1.00 92.50 186 TYR A C 1
ATOM 1437 O O . TYR A 1 186 ? 3.923 0.625 11.774 1.00 92.50 186 TYR A O 1
ATOM 1445 N N . LEU A 1 187 ? 4.463 2.766 11.372 1.00 92.81 187 LEU A N 1
ATOM 1446 C CA . LEU A 1 187 ? 4.266 3.215 12.749 1.00 92.81 187 LEU A CA 1
ATOM 1447 C C . LEU A 1 187 ? 2.788 3.440 13.103 1.00 92.81 187 LEU A C 1
ATOM 1449 O O . LEU A 1 187 ? 2.413 3.260 14.256 1.00 92.81 187 LEU A O 1
ATOM 1453 N N . LEU A 1 188 ? 1.980 3.901 12.143 1.00 94.62 188 LEU A N 1
ATOM 1454 C CA . LEU A 1 188 ? 0.606 4.363 12.379 1.00 94.62 188 LEU A CA 1
ATOM 1455 C C . LEU A 1 188 ? -0.467 3.409 11.852 1.00 94.62 188 LEU A C 1
ATOM 1457 O O . LEU A 1 188 ? -1.649 3.694 12.038 1.00 94.62 188 LEU A O 1
ATOM 1461 N N . ALA A 1 189 ? -0.080 2.341 11.153 1.00 94.50 189 ALA A N 1
ATOM 1462 C CA . ALA A 1 189 ? -0.986 1.243 10.851 1.00 94.50 189 ALA A CA 1
ATOM 1463 C C . ALA A 1 189 ? -1.492 0.611 12.155 1.00 94.50 189 ALA A C 1
ATOM 1465 O O . ALA A 1 189 ? -0.798 0.614 13.176 1.00 94.50 189 ALA A O 1
ATOM 1466 N N . ASP A 1 190 ? -2.706 0.080 12.106 1.00 92.31 190 ASP A N 1
ATOM 1467 C CA . ASP A 1 190 ? -3.322 -0.602 13.227 1.00 92.31 190 ASP A CA 1
ATOM 1468 C C . ASP A 1 190 ? -2.532 -1.853 13.592 1.00 92.31 190 ASP A C 1
ATOM 1470 O O . ASP A 1 190 ? -1.997 -2.579 12.748 1.00 92.31 190 ASP A O 1
ATOM 1474 N N . THR A 1 191 ? -2.475 -2.106 14.892 1.00 81.31 191 THR A N 1
ATOM 1475 C CA . THR A 1 191 ? -1.958 -3.356 15.432 1.00 81.31 191 THR A CA 1
ATOM 1476 C C . THR A 1 191 ? -2.940 -4.473 15.094 1.00 81.31 191 THR A C 1
ATOM 1478 O O . THR A 1 191 ? -4.117 -4.353 15.430 1.00 81.31 191 THR A O 1
ATOM 1481 N N . VAL A 1 192 ? -2.460 -5.535 14.440 1.00 69.38 192 VAL A N 1
ATOM 1482 C CA . VAL A 1 192 ? -3.260 -6.702 14.034 1.00 69.38 192 VAL A CA 1
ATOM 1483 C C . VAL A 1 192 ? -2.732 -8.012 14.592 1.00 69.38 192 VAL A C 1
ATOM 1485 O O . VAL A 1 192 ? -1.511 -8.090 14.856 1.00 69.38 192 VAL A O 1
#

Organism: Noctiluca scintillans (NCBI:txid2966)

Sequence (192 aa):
MPQRAHFREPVWIVIPSCAMGCTLCGTEHDLVVVDVPGDTKHTRVSRIVLSSQETHQHPVARASPTFNTSVKLVLADTLDTLTDPWPRCQDLPKSAFKAPKADDLVFAVSHGWPFQTHPDPHGDCGTEVKRLVHEAVASHKPTGQTVGFYDFTSVTQKPFCKGQADRTPQESVSFKEALACMPRVYLLADTV

Secondary structure (DSSP, 8-state):
-----------EE------S--------------PPP--------------TTGGGB-HHHHT-TTHHHH--PEEGGGGGGPPSSPPPGGGS-GGGB-PPBTTSEEEEEE---SSSS-S-TTSHHHHHHHHHHHHHHHHH--SS-EEEEETTTSS-----STTPPPPPHHHHHHHHHHHHHHHHHHHHSPP-

pLDDT: mean 77.01, std 25.25, range [27.33, 97.75]

Radius of gyration: 20.59 Å; chains: 1; bounding box: 39×69×58 Å